Protein AF-0000000079299349 (afdb_homodimer)

Secondary structure (DSSP, 8-state):
-EEEEEE-SSSSEEEEEEETTEEEEEEEE---SSHHHHHHHHHHHHHHHHT--GGG--EEEEE--SS-HHHHHHHHHHHHHHHHHHT--EEEE-HHHHHHHHHGGG--SSEEEEEEEEETTEEEEEEEETT--B-S--EEEEHHHHHT--SEEES-SSS-PPP-HHHHHHHHHHHHHTT----------/-EEEEEE-SSSSEEEEEEETTEEEEEEEE---SSHHHHHHHHHHHHHHHHT--GGG--EEEEE--SS-HHHHHHHHHHHHHHHHHHT--EEEE-HHHHHHHHHGGG--SSEEEEEEEEETTEEEEEEEETT--B-S--EEEEHHHHHT--SEEEE-TTS-----HHHHHHHHHHHHHTT----------

Solvent-accessible surface area (backbone atoms only — not comparable to full-atom values): 19875 Å² total; per-residue (Å²): 95,32,32,43,12,40,30,26,22,57,60,49,27,30,40,20,33,28,49,64,91,41,79,52,27,74,48,80,41,72,74,66,89,63,49,41,65,48,50,50,54,49,50,52,49,39,31,56,66,48,72,51,56,75,88,64,50,55,35,37,17,34,45,25,20,64,60,38,73,66,31,27,41,27,42,47,9,23,49,50,24,42,24,58,75,68,69,38,56,43,30,47,41,41,43,55,59,45,48,46,66,72,43,44,89,79,55,84,50,64,46,34,30,35,33,36,51,66,55,96,62,28,25,39,34,32,38,26,36,72,84,72,44,75,74,49,67,79,41,82,37,42,58,72,58,55,72,66,50,86,57,54,76,42,73,32,64,85,46,85,49,80,80,59,32,65,53,43,35,51,54,37,50,51,31,52,75,69,68,59,74,47,77,62,63,75,53,76,132,97,32,33,44,11,40,30,26,23,52,59,51,28,31,40,21,32,29,48,63,92,41,78,53,27,75,49,80,41,70,74,65,89,61,50,41,66,49,50,48,54,49,49,52,49,38,31,56,66,46,71,52,57,75,86,63,50,55,35,36,19,33,44,26,19,66,59,38,70,68,32,26,41,26,43,48,10,23,49,50,24,42,24,59,75,69,68,37,56,43,30,50,41,41,42,56,59,45,48,46,67,72,42,46,87,78,54,85,51,65,45,34,31,33,36,37,57,66,56,95,63,27,27,36,34,33,37,26,37,72,84,72,44,74,74,49,68,79,40,81,37,42,58,73,57,54,71,66,49,86,56,53,76,38,72,62,28,94,43,84,50,78,79,59,31,62,53,43,34,51,54,35,51,51,31,52,74,69,67,57,75,47,76,61,60,74,52,79,129

Radius of gyration: 22.65 Å; Cα contacts (8 Å, |Δi|>4): 873; chains: 2; bounding box: 49×66×49 Å

Sequence (378 aa):
MLILAVDTCCGPFSIAIKRDEHLLAHIVENQENKQAELLILTVEEALSKAGISYTDLELIAVTKGPGSFTGIRAGLASVYAISSVLNIPCIGVTTLEVLAHQLIKTVLEDKFYITIAAGRGRYYCQLFNCFLIALSEIKLLEGEEISRLNEAIYGDYRQKTIIDTTVVANICSTKFKNRNIQLPVALYKMLILAVDTCCGPFSIAIKRDEHLLAHIVENQENKQAELLILTVEEALSKAGISYTDLELIAVTKGPGSFTGIRAGLASVYAISSVLNIPCIGVTTLEVLAHQLIKTVLEDKFYITIAAGRGRYYCQLFNCFLIALSEIKLLEGEEISRLNEAIYGDYRQKTIIDTTVVANICSTKFKNRNIQLPVALYK

Organism: NCBI:txid34627

Structure (mmCIF, N/CA/C/O backbone):
data_AF-0000000079299349-model_v1
#
loop_
_entity.id
_entity.type
_entity.pdbx_description
1 polymer 'tRNA (Adenosine(37)-N6)-threonylcarbamoyltransferase complex dimerization subunit type 1 TsaB'
#
loop_
_atom_site.group_PDB
_atom_site.id
_atom_site.type_symbol
_atom_site.label_atom_id
_atom_site.label_alt_id
_atom_site.label_comp_id
_atom_site.label_asym_id
_atom_site.label_entity_id
_atom_site.label_seq_id
_atom_site.pdbx_PDB_ins_code
_atom_site.Cartn_x
_atom_site.Cartn_y
_atom_site.Cartn_z
_atom_site.occupancy
_atom_site.B_iso_or_equiv
_atom_site.auth_seq_id
_atom_site.auth_comp_id
_atom_site.auth_asym_id
_atom_site.auth_atom_id
_atom_site.pdbx_PDB_model_num
ATOM 1 N N . MET A 1 1 ? 16.875 19.859 6.504 1 94.5 1 MET A N 1
ATOM 2 C CA . MET A 1 1 ? 16.328 18.516 6.465 1 94.5 1 MET A CA 1
ATOM 3 C C . MET A 1 1 ? 15.438 18.328 5.246 1 94.5 1 MET A C 1
ATOM 5 O O . MET A 1 1 ? 14.586 19.172 4.957 1 94.5 1 MET A O 1
ATOM 9 N N . LEU A 1 2 ? 15.711 17.328 4.445 1 98.19 2 LEU A N 1
ATOM 10 C CA . LEU A 1 2 ? 14.906 17.062 3.26 1 98.19 2 LEU A CA 1
ATOM 11 C C . LEU A 1 2 ? 13.805 16.047 3.572 1 98.19 2 LEU A C 1
ATOM 13 O O . LEU A 1 2 ? 14.078 14.914 3.961 1 98.19 2 LEU A O 1
ATOM 17 N N . ILE A 1 3 ? 12.539 16.484 3.379 1 98.5 3 ILE A N 1
ATOM 18 C CA . ILE A 1 3 ? 11.383 15.703 3.818 1 98.5 3 ILE A CA 1
ATOM 19 C C . ILE A 1 3 ? 10.484 15.398 2.623 1 98.5 3 ILE A C 1
ATOM 21 O O . ILE A 1 3 ? 10.195 16.281 1.814 1 98.5 3 ILE A O 1
ATOM 25 N N . LEU A 1 4 ? 10.141 14.18 2.461 1 98.75 4 LEU A N 1
ATOM 26 C CA . LEU A 1 4 ? 9.047 13.773 1.585 1 98.75 4 LEU A CA 1
ATOM 27 C C . LEU A 1 4 ? 7.75 13.617 2.373 1 98.75 4 LEU A C 1
ATOM 29 O O . LEU A 1 4 ? 7.668 12.789 3.279 1 98.75 4 LEU A O 1
ATOM 33 N N . ALA A 1 5 ? 6.785 14.398 2.098 1 98.19 5 ALA A N 1
ATOM 34 C CA . ALA A 1 5 ? 5.477 14.32 2.746 1 98.19 5 ALA A CA 1
ATOM 35 C C . ALA A 1 5 ? 4.422 13.773 1.788 1 98.19 5 ALA A C 1
ATOM 37 O O . ALA A 1 5 ? 4.371 14.164 0.62 1 98.19 5 ALA A O 1
ATOM 38 N N . VAL A 1 6 ? 3.609 12.867 2.275 1 96.06 6 VAL A N 1
ATOM 39 C CA . VAL A 1 6 ? 2.6 12.203 1.46 1 96.06 6 VAL A CA 1
ATOM 40 C C . VAL A 1 6 ? 1.248 12.25 2.168 1 96.06 6 VAL A C 1
ATOM 42 O O . VAL A 1 6 ? 1.154 11.961 3.363 1 96.06 6 VAL A O 1
ATOM 45 N N . ASP A 1 7 ? 0.216 12.617 1.459 1 93.56 7 ASP A N 1
ATOM 46 C CA . ASP A 1 7 ? -1.163 12.539 1.933 1 93.56 7 ASP A CA 1
ATOM 47 C C . ASP A 1 7 ? -2.049 11.812 0.919 1 93.56 7 ASP A C 1
ATOM 49 O O . ASP A 1 7 ? -2.125 12.219 -0.244 1 93.56 7 ASP A O 1
ATOM 53 N N . THR A 1 8 ? -2.65 10.758 1.404 1 89.44 8 THR A N 1
ATOM 54 C CA . THR A 1 8 ? -3.551 10 0.547 1 89.44 8 THR A CA 1
ATOM 55 C C . THR A 1 8 ? -4.898 9.781 1.232 1 89.44 8 THR A C 1
ATOM 57 O O . THR A 1 8 ? -5.605 8.82 0.929 1 89.44 8 THR A O 1
ATOM 60 N N . CYS A 1 9 ? -5.344 10.531 2.168 1 86.38 9 CYS A N 1
ATOM 61 C CA . CYS A 1 9 ? -6.461 10.211 3.045 1 86.38 9 CYS A CA 1
ATOM 62 C C . CYS A 1 9 ? -7.754 10.844 2.541 1 86.38 9 CYS A C 1
ATOM 64 O O . CYS A 1 9 ? -8.844 10.305 2.752 1 86.38 9 CYS A O 1
ATOM 66 N N . CYS A 1 10 ? -7.789 12.055 2.107 1 77.38 10 CYS A N 1
ATOM 67 C CA . CYS A 1 10 ? -9.023 12.82 1.95 1 77.38 10 CYS A CA 1
ATOM 68 C C . CYS A 1 10 ? -9.344 13.031 0.476 1 77.38 10 CYS A C 1
ATOM 70 O O . CYS A 1 10 ? -9.867 14.086 0.098 1 77.38 10 CYS A O 1
ATOM 72 N N . GLY A 1 11 ? -9.25 12.07 -0.401 1 73.81 11 GLY A N 1
ATOM 73 C CA . GLY A 1 11 ? -9.562 12.219 -1.812 1 73.81 11 GLY A CA 1
ATOM 74 C C . GLY A 1 11 ? -8.336 12.336 -2.691 1 73.81 11 GLY A C 1
ATOM 75 O O . GLY A 1 11 ? -7.48 11.445 -2.693 1 73.81 11 GLY A O 1
ATOM 76 N N . PRO A 1 12 ? -8.227 13.75 -3.25 1 77.31 12 PRO A N 1
ATOM 77 C CA . PRO A 1 12 ? -6.965 13.914 -3.971 1 77.31 12 PRO A CA 1
ATOM 78 C C . PRO A 1 12 ? -5.75 13.594 -3.105 1 77.31 12 PRO A C 1
ATOM 80 O O . PRO A 1 12 ? -5.789 13.773 -1.885 1 77.31 12 PRO A O 1
ATOM 83 N N . PHE A 1 13 ? -4.859 12.867 -3.701 1 87.38 13 PHE A N 1
ATOM 84 C CA . PHE A 1 13 ? -3.637 12.711 -2.922 1 87.38 13 PHE A CA 1
ATOM 85 C C . PHE A 1 13 ? -2.605 13.766 -3.316 1 87.38 13 PHE A C 1
ATOM 87 O O . PHE A 1 13 ? -2.723 14.391 -4.371 1 87.38 13 PHE A O 1
ATOM 94 N N . SER A 1 14 ? -1.719 14.031 -2.449 1 92.81 14 SER A N 1
ATOM 95 C CA . SER A 1 14 ? -0.724 15.07 -2.707 1 92.81 14 SER A CA 1
ATOM 96 C C . SER A 1 14 ? 0.641 14.672 -2.15 1 92.81 14 SER A C 1
ATOM 98 O O . SER A 1 14 ? 0.729 13.883 -1.209 1 92.81 14 SER A O 1
ATOM 100 N N . ILE A 1 15 ? 1.678 15.234 -2.779 1 96.19 15 ILE A N 1
ATOM 101 C CA . ILE A 1 15 ? 3.076 15.023 -2.418 1 96.19 15 ILE A CA 1
ATOM 102 C C . ILE A 1 15 ? 3.773 16.375 -2.254 1 96.19 15 ILE A C 1
ATOM 104 O O . ILE A 1 15 ? 3.584 17.281 -3.068 1 96.19 15 ILE A O 1
ATOM 108 N N . ALA A 1 16 ? 4.496 16.469 -1.193 1 98 16 ALA A N 1
ATOM 109 C CA . ALA A 1 16 ? 5.328 17.656 -1.011 1 98 16 ALA A CA 1
ATOM 110 C C . ALA A 1 16 ? 6.758 17.281 -0.647 1 98 16 ALA A C 1
ATOM 112 O O . ALA A 1 16 ? 6.984 16.312 0.073 1 98 16 ALA A O 1
ATOM 113 N N . ILE A 1 17 ? 7.695 18.016 -1.156 1 98.75 17 ILE A N 1
ATOM 114 C CA . ILE A 1 17 ? 9.102 17.922 -0.771 1 98.75 17 ILE A CA 1
ATOM 115 C C . ILE A 1 17 ? 9.586 19.25 -0.198 1 98.75 17 ILE A C 1
ATOM 117 O O . ILE A 1 17 ? 9.484 20.281 -0.857 1 98.75 17 ILE A O 1
ATOM 121 N N . LYS A 1 18 ? 10.055 19.156 0.973 1 98.44 18 LYS A N 1
ATOM 122 C CA . LYS A 1 18 ? 10.547 20.359 1.637 1 98.44 18 LYS A CA 1
ATOM 123 C C . LYS A 1 18 ? 11.984 20.188 2.109 1 98.44 18 LYS A C 1
ATOM 125 O O . LYS A 1 18 ? 12.375 19.094 2.541 1 98.44 18 LYS A O 1
ATOM 130 N N . ARG A 1 19 ? 12.75 21.203 2.043 1 97.56 19 ARG A N 1
ATOM 131 C CA . ARG A 1 19 ? 14.031 21.359 2.723 1 97.56 19 ARG A CA 1
ATOM 132 C C . ARG A 1 19 ? 13.945 22.391 3.84 1 97.56 19 ARG A C 1
ATOM 134 O O . ARG A 1 19 ? 13.961 23.594 3.578 1 97.56 19 ARG A O 1
ATOM 141 N N . ASP A 1 20 ? 13.859 21.859 5.027 1 93.56 20 ASP A N 1
ATOM 142 C CA . ASP A 1 20 ? 13.609 22.766 6.148 1 93.56 20 ASP A CA 1
ATOM 143 C C . ASP A 1 20 ? 12.352 23.594 5.91 1 93.56 20 ASP A C 1
ATOM 145 O O . ASP A 1 20 ? 11.258 23.062 5.781 1 93.56 20 ASP A O 1
ATOM 149 N N . GLU A 1 21 ? 12.438 24.875 5.812 1 92.25 21 GLU A N 1
ATOM 150 C CA . GLU A 1 21 ? 11.266 25.734 5.668 1 92.25 21 GLU A CA 1
ATOM 151 C C . GLU A 1 21 ? 10.953 26 4.199 1 92.25 21 GLU A C 1
ATOM 153 O O . GLU A 1 21 ? 9.945 26.641 3.879 1 92.25 21 GLU A O 1
ATOM 158 N N . HIS A 1 22 ? 11.711 25.438 3.26 1 96.75 22 HIS A N 1
ATOM 159 C CA . HIS A 1 22 ? 11.57 25.734 1.839 1 96.75 22 HIS A CA 1
ATOM 160 C C . HIS A 1 22 ? 10.82 24.609 1.118 1 96.75 22 HIS A C 1
ATOM 162 O O . HIS A 1 22 ? 11.203 23.438 1.217 1 96.75 22 HIS A O 1
ATOM 168 N N . LEU A 1 23 ? 9.758 25.016 0.451 1 98 23 LEU A N 1
ATOM 169 C CA . LEU A 1 23 ? 9 24.078 -0.375 1 98 23 LEU A CA 1
ATOM 170 C C . LEU A 1 23 ? 9.672 23.875 -1.729 1 98 23 LEU A C 1
ATOM 172 O O . LEU A 1 23 ? 9.836 24.828 -2.492 1 98 23 LEU A O 1
ATOM 176 N N . LEU A 1 24 ? 10.117 22.703 -2.092 1 98.5 24 LEU A N 1
ATOM 177 C CA . LEU A 1 24 ? 10.828 22.438 -3.338 1 98.5 24 LEU A CA 1
ATOM 178 C C . LEU A 1 24 ? 9.867 21.922 -4.41 1 98.5 24 LEU A C 1
ATOM 180 O O . LEU A 1 24 ? 10.078 22.172 -5.602 1 98.5 24 LEU A O 1
ATOM 184 N N . ALA A 1 25 ? 8.883 21.172 -4.027 1 98.38 25 ALA A N 1
ATOM 185 C CA . ALA A 1 25 ? 7.887 20.609 -4.938 1 98.38 25 ALA A CA 1
ATOM 186 C C . ALA A 1 25 ? 6.582 20.312 -4.203 1 98.38 25 ALA A C 1
ATOM 188 O O . ALA A 1 25 ? 6.598 19.953 -3.025 1 98.38 25 ALA A O 1
ATOM 189 N N . HIS A 1 26 ? 5.492 20.5 -4.816 1 97.31 26 HIS A N 1
ATOM 190 C CA . HIS A 1 26 ? 4.152 20.188 -4.332 1 97.31 26 HIS A CA 1
ATOM 191 C C . HIS A 1 26 ? 3.227 19.797 -5.477 1 97.31 26 HIS A C 1
ATOM 193 O O . HIS A 1 26 ? 2.986 20.578 -6.391 1 97.31 26 HIS A O 1
ATOM 199 N N . ILE A 1 27 ? 2.77 18.578 -5.453 1 95.31 27 ILE A N 1
ATOM 200 C CA . ILE A 1 27 ? 1.893 18.078 -6.5 1 95.31 27 ILE A CA 1
ATOM 201 C C . ILE A 1 27 ? 0.591 17.562 -5.879 1 95.31 27 ILE A C 1
ATOM 203 O O . ILE A 1 27 ? 0.612 16.781 -4.926 1 95.31 27 ILE A O 1
ATOM 207 N N . VAL A 1 28 ? -0.545 18.016 -6.348 1 90.56 28 VAL A N 1
ATOM 208 C CA . VAL A 1 28 ? -1.87 17.562 -5.949 1 90.56 28 VAL A CA 1
ATOM 209 C C . VAL A 1 28 ? -2.514 16.781 -7.098 1 90.56 28 VAL A C 1
ATOM 211 O O . VAL A 1 28 ? -2.596 17.281 -8.219 1 90.56 28 VAL A O 1
ATOM 214 N N . GLU A 1 29 ? -2.822 15.531 -6.836 1 85.69 29 GLU A N 1
ATOM 215 C CA . GLU A 1 29 ? -3.412 14.656 -7.848 1 85.69 29 GLU A CA 1
ATOM 216 C C . GLU A 1 29 ? -4.859 14.312 -7.5 1 85.69 29 GLU A C 1
ATOM 218 O O . GLU A 1 29 ? -5.133 13.758 -6.438 1 85.69 29 GLU A O 1
ATOM 223 N N . ASN A 1 30 ? -5.801 14.516 -8.344 1 76.69 30 ASN A N 1
ATOM 224 C CA . ASN A 1 30 ? -7.227 14.336 -8.094 1 76.69 30 ASN A CA 1
ATOM 225 C C . ASN A 1 30 ? -7.707 12.969 -8.586 1 76.69 30 ASN A C 1
ATOM 227 O O . ASN A 1 30 ? -8.844 12.57 -8.32 1 76.69 30 ASN A O 1
ATOM 231 N N . GLN A 1 31 ? -6.914 12.227 -9.242 1 64.06 31 GLN A N 1
ATOM 232 C CA . GLN A 1 31 ? -7.355 10.938 -9.766 1 64.06 31 GLN A CA 1
ATOM 233 C C . GLN A 1 31 ? -7.422 9.891 -8.664 1 64.06 31 GLN A C 1
ATOM 235 O O . GLN A 1 31 ? -6.43 9.656 -7.965 1 64.06 31 GLN A O 1
ATOM 240 N N . GLU A 1 32 ? -8.609 9.523 -8.195 1 55.44 32 GLU A N 1
ATOM 241 C CA . GLU A 1 32 ? -8.828 8.641 -7.055 1 55.44 32 GLU A CA 1
ATOM 242 C C . GLU A 1 32 ? -8.406 7.207 -7.375 1 55.44 32 GLU A C 1
ATOM 244 O O . GLU A 1 32 ? -7.883 6.504 -6.508 1 55.44 32 GLU A O 1
ATOM 249 N N . ASN A 1 33 ? -8.805 6.457 -8.586 1 49.47 33 ASN A N 1
ATOM 250 C CA . ASN A 1 33 ? -9.008 5.027 -8.797 1 49.47 33 ASN A CA 1
ATOM 251 C C . ASN A 1 33 ? -7.727 4.336 -9.242 1 49.47 33 ASN A C 1
ATOM 253 O O . ASN A 1 33 ? -7.742 3.152 -9.594 1 49.47 33 ASN A O 1
ATOM 257 N N . LYS A 1 34 ? -6.719 5 -9.523 1 54.38 34 LYS A N 1
ATOM 258 C CA . LYS A 1 34 ? -5.629 4.285 -10.188 1 54.38 34 LYS A CA 1
ATOM 259 C C . LYS A 1 34 ? -4.375 4.27 -9.32 1 54.38 34 LYS A C 1
ATOM 261 O O . LYS A 1 34 ? -3.258 4.352 -9.828 1 54.38 34 LYS A O 1
ATOM 266 N N . GLN A 1 35 ? -4.551 4.008 -7.949 1 59.88 35 GLN A N 1
ATOM 267 C CA . GLN A 1 35 ? -3.965 4.773 -6.852 1 59.88 35 GLN A CA 1
ATOM 268 C C . GLN A 1 35 ? -2.531 4.328 -6.574 1 59.88 35 GLN A C 1
ATOM 270 O O . GLN A 1 35 ? -1.624 5.16 -6.496 1 59.88 35 GLN A O 1
ATOM 275 N N . ALA A 1 36 ? -2.205 2.945 -6.625 1 62.38 36 ALA A N 1
ATOM 276 C CA . ALA A 1 36 ? -0.896 2.703 -6.027 1 62.38 36 ALA A CA 1
ATOM 277 C C . ALA A 1 36 ? 0.226 3.107 -6.977 1 62.38 36 ALA A C 1
ATOM 279 O O . ALA A 1 36 ? 1.155 3.818 -6.586 1 62.38 36 ALA A O 1
ATOM 280 N N . GLU A 1 37 ? 0.117 2.803 -8.203 1 73.94 37 GLU A N 1
ATOM 281 C CA . GLU A 1 37 ? 1.122 3.135 -9.203 1 73.94 37 GLU A CA 1
ATOM 282 C C . GLU A 1 37 ? 1.241 4.645 -9.391 1 73.94 37 GLU A C 1
ATOM 284 O O . GLU A 1 37 ? 2.35 5.18 -9.477 1 73.94 37 GLU A O 1
ATOM 289 N N . LEU A 1 38 ? 0.155 5.242 -9.328 1 81.62 38 LEU A N 1
ATOM 290 C CA . LEU A 1 38 ? 0.137 6.68 -9.578 1 81.62 38 LEU A CA 1
ATOM 291 C C . LEU A 1 38 ? 0.842 7.434 -8.453 1 81.62 38 LEU A C 1
ATOM 293 O O . LEU A 1 38 ? 1.512 8.438 -8.695 1 81.62 38 LEU A O 1
ATOM 297 N N . LEU A 1 39 ? 0.725 6.895 -7.312 1 89.25 39 LEU A N 1
ATOM 298 C CA . LEU A 1 39 ? 1.353 7.551 -6.168 1 89.25 39 LEU A CA 1
ATOM 299 C C . LEU A 1 39 ? 2.867 7.594 -6.332 1 89.25 39 LEU A C 1
ATOM 301 O O . LEU A 1 39 ? 3.482 8.648 -6.184 1 89.25 39 LEU A O 1
ATOM 305 N N . ILE A 1 40 ? 3.457 6.477 -6.719 1 92.62 40 ILE A N 1
ATOM 306 C CA . ILE A 1 40 ? 4.91 6.383 -6.824 1 92.62 40 ILE A CA 1
ATOM 307 C C . ILE A 1 40 ? 5.395 7.215 -8.008 1 92.62 40 ILE A C 1
ATOM 309 O O . ILE A 1 40 ? 6.434 7.875 -7.926 1 92.62 40 ILE A O 1
ATOM 313 N N . LEU A 1 41 ? 4.664 7.18 -9.07 1 91.62 41 LEU A N 1
ATOM 314 C CA . LEU A 1 41 ? 5.008 8.016 -10.211 1 91.62 41 LEU A CA 1
ATOM 315 C C . LEU A 1 41 ? 5 9.492 -9.82 1 91.62 41 LEU A C 1
ATOM 317 O O . LEU A 1 41 ? 5.848 10.266 -10.281 1 91.62 41 LEU A O 1
ATOM 321 N N . THR A 1 42 ? 4.035 9.852 -9.055 1 93.44 42 THR A N 1
ATOM 322 C CA . THR A 1 42 ? 3.93 11.234 -8.602 1 93.44 42 THR A CA 1
ATOM 323 C C . THR A 1 42 ? 5.082 11.594 -7.668 1 93.44 42 THR A C 1
ATOM 325 O O . THR A 1 42 ? 5.598 12.711 -7.707 1 93.44 42 THR A O 1
ATOM 328 N N . VAL A 1 43 ? 5.5 10.688 -6.824 1 96.5 43 VAL A N 1
ATOM 329 C CA . VAL A 1 43 ? 6.66 10.891 -5.969 1 96.5 43 VAL A CA 1
ATOM 330 C C . VAL A 1 43 ? 7.898 11.141 -6.824 1 96.5 43 VAL A C 1
ATOM 332 O O . VAL A 1 43 ? 8.672 12.062 -6.562 1 96.5 43 VAL A O 1
ATOM 335 N N . GLU A 1 44 ? 8.062 10.328 -7.832 1 96.69 44 GLU A N 1
ATOM 336 C CA . GL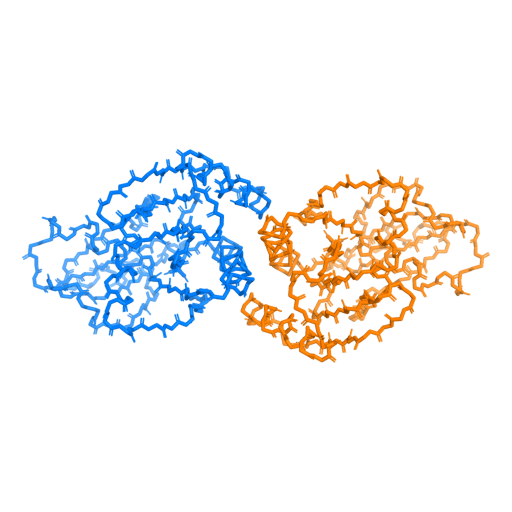U A 1 44 ? 9.203 10.484 -8.734 1 96.69 44 GLU A CA 1
ATOM 337 C C . GLU A 1 44 ? 9.188 11.844 -9.414 1 96.69 44 GLU A C 1
ATOM 339 O O . GLU A 1 44 ? 10.227 12.484 -9.562 1 96.69 44 GLU A O 1
ATOM 344 N N . GLU A 1 45 ? 8.016 12.156 -9.812 1 96.94 45 GLU A N 1
ATOM 345 C CA . GLU A 1 45 ? 7.863 13.477 -10.43 1 96.94 45 GLU A CA 1
ATOM 346 C C . GLU A 1 45 ? 8.258 14.586 -9.453 1 96.94 45 GLU A C 1
ATOM 348 O O . GLU A 1 45 ? 8.938 15.539 -9.836 1 96.94 45 GLU A O 1
ATOM 353 N N . ALA A 1 46 ? 7.809 14.508 -8.242 1 97.94 46 ALA A N 1
ATOM 354 C CA . ALA A 1 46 ? 8.125 15.508 -7.223 1 97.94 46 ALA A CA 1
ATOM 355 C C . ALA A 1 46 ? 9.633 15.586 -6.977 1 97.94 46 ALA A C 1
ATOM 357 O O . ALA A 1 46 ? 10.188 16.672 -6.828 1 97.94 46 ALA A O 1
ATOM 358 N N . LEU A 1 47 ? 10.273 14.414 -6.902 1 98.44 47 LEU A N 1
ATOM 359 C CA . LEU A 1 47 ? 11.719 14.367 -6.727 1 98.44 47 LEU A CA 1
ATOM 360 C C . LEU A 1 47 ? 12.43 15.078 -7.875 1 98.44 47 LEU A C 1
ATOM 362 O O . LEU A 1 47 ? 13.352 15.867 -7.645 1 98.44 47 LEU A O 1
ATOM 366 N N . SER A 1 48 ? 11.969 14.758 -9.07 1 98.31 48 SER A N 1
ATOM 367 C CA . SER A 1 48 ? 12.539 15.383 -10.258 1 98.31 48 SER A CA 1
ATOM 368 C C . SER A 1 48 ? 12.391 16.906 -10.211 1 98.31 48 SER A C 1
ATOM 370 O O . SER A 1 48 ? 13.352 17.625 -10.461 1 98.31 48 SER A O 1
ATOM 372 N N . LYS A 1 49 ? 11.234 17.359 -9.891 1 97.94 49 LYS A N 1
ATOM 373 C CA . LYS A 1 49 ? 10.953 18.797 -9.789 1 97.94 49 LYS A CA 1
ATOM 374 C C . LYS A 1 49 ? 11.836 19.453 -8.727 1 97.94 49 LYS A C 1
ATOM 376 O O . LYS A 1 49 ? 12.25 20.609 -8.883 1 97.94 49 LYS A O 1
ATOM 381 N N . ALA A 1 50 ? 12.07 18.75 -7.68 1 98.12 50 ALA A N 1
ATOM 382 C CA . ALA A 1 50 ? 12.867 19.266 -6.574 1 98.12 50 ALA A CA 1
ATOM 383 C C . ALA A 1 50 ? 14.359 19.188 -6.887 1 98.12 50 ALA A C 1
ATOM 385 O O . ALA A 1 50 ? 15.18 19.766 -6.172 1 98.12 50 ALA A O 1
ATOM 386 N N . GLY A 1 51 ? 14.727 18.422 -7.953 1 98.12 51 GLY A N 1
ATOM 387 C CA . GLY A 1 51 ? 16.125 18.25 -8.336 1 98.12 51 GLY A CA 1
ATOM 388 C C . GLY A 1 51 ? 16.906 17.391 -7.367 1 98.12 51 GLY A C 1
ATOM 389 O O . GLY A 1 51 ? 18.078 17.656 -7.105 1 98.12 51 GLY A O 1
ATOM 390 N N . ILE A 1 52 ? 16.25 16.438 -6.73 1 98.12 52 ILE A N 1
ATOM 391 C CA . ILE A 1 52 ? 16.922 15.562 -5.77 1 98.12 52 ILE A CA 1
ATOM 392 C C . ILE A 1 52 ? 16.609 14.102 -6.098 1 98.12 52 ILE A C 1
ATOM 394 O O . ILE A 1 52 ? 15.797 13.82 -6.977 1 98.12 52 ILE A O 1
ATOM 398 N N . SER A 1 53 ? 17.328 13.211 -5.43 1 98.19 53 SER A N 1
ATOM 399 C CA . SER A 1 53 ? 17.078 11.773 -5.543 1 98.19 53 SER A CA 1
ATOM 400 C C . SER A 1 53 ? 16.531 11.203 -4.242 1 98.19 53 SER A C 1
ATOM 402 O O . SER A 1 53 ? 16.516 11.883 -3.215 1 98.19 53 SER A O 1
ATOM 404 N N . TYR A 1 54 ? 16.141 9.984 -4.297 1 98.31 54 TYR A N 1
ATOM 405 C CA . TYR A 1 54 ? 15.633 9.297 -3.109 1 98.31 54 TYR A CA 1
ATOM 406 C C . TYR A 1 54 ? 16.656 9.344 -1.977 1 98.31 54 TYR A C 1
ATOM 408 O O . TYR A 1 54 ? 16.281 9.562 -0.817 1 98.31 54 TYR A O 1
ATOM 416 N N . THR A 1 55 ? 17.859 9.148 -2.293 1 97.75 55 THR A N 1
ATOM 417 C CA . THR A 1 55 ? 18.906 8.969 -1.296 1 97.75 55 THR A CA 1
ATOM 418 C C . THR A 1 55 ? 19.188 10.281 -0.572 1 97.75 55 THR A C 1
ATOM 420 O O . THR A 1 55 ? 19.875 10.297 0.453 1 97.75 55 THR A O 1
ATOM 423 N N . ASP A 1 56 ? 18.656 11.398 -1.09 1 98.31 56 ASP A N 1
ATOM 424 C CA . ASP A 1 56 ? 18.828 12.695 -0.448 1 98.31 56 ASP A CA 1
ATOM 425 C C . ASP A 1 56 ? 17.844 12.875 0.697 1 98.31 56 ASP A C 1
ATOM 427 O O . ASP A 1 56 ? 18.016 13.758 1.542 1 98.31 56 ASP A O 1
ATOM 431 N N . LEU A 1 57 ? 16.812 12.109 0.681 1 98.5 57 LEU A N 1
ATOM 432 C CA . LEU A 1 57 ? 15.742 12.266 1.662 1 98.5 57 LEU A CA 1
ATOM 433 C C . LEU A 1 57 ? 16.219 11.883 3.057 1 98.5 57 LEU A C 1
ATOM 435 O O . LEU A 1 57 ? 16.984 10.93 3.211 1 98.5 57 LEU A O 1
ATOM 439 N N . GLU A 1 58 ? 15.68 12.57 4.047 1 98.25 58 GLU A N 1
ATOM 440 C CA . GLU A 1 58 ? 16.094 12.328 5.426 1 98.25 58 GLU A CA 1
ATOM 441 C C . GLU A 1 58 ? 14.914 11.914 6.297 1 98.25 58 GLU A C 1
ATOM 443 O O . GLU A 1 58 ? 15.102 11.336 7.371 1 98.25 58 GLU A O 1
ATOM 448 N N . LEU A 1 59 ? 13.758 12.234 5.867 1 97.75 59 LEU A N 1
ATOM 449 C CA . LEU A 1 59 ? 12.555 11.969 6.641 1 97.75 59 LEU A CA 1
ATOM 450 C C . LEU A 1 59 ? 11.344 11.781 5.727 1 97.75 59 LEU A C 1
ATOM 452 O O . LEU A 1 59 ? 11.203 12.492 4.73 1 97.75 59 LEU A O 1
ATOM 456 N N . ILE A 1 60 ? 10.523 10.844 6.055 1 97.94 60 ILE A N 1
ATOM 457 C CA . ILE A 1 60 ? 9.242 10.664 5.383 1 97.94 60 ILE A CA 1
ATOM 458 C C . ILE A 1 60 ? 8.109 11.055 6.324 1 97.94 60 ILE A C 1
ATOM 460 O O . ILE A 1 60 ? 8.094 10.664 7.492 1 97.94 60 ILE A O 1
ATOM 464 N N . ALA A 1 61 ? 7.262 11.867 5.871 1 97.31 61 ALA A N 1
ATOM 465 C CA . ALA A 1 61 ? 6.055 12.281 6.582 1 97.31 61 ALA A CA 1
ATOM 466 C C . ALA A 1 61 ? 4.801 11.781 5.871 1 97.31 61 ALA A C 1
ATOM 468 O O . ALA A 1 61 ? 4.723 11.82 4.641 1 97.31 61 ALA A O 1
ATOM 469 N N . VAL A 1 62 ? 3.82 11.336 6.637 1 96.12 62 VAL A N 1
ATOM 470 C CA . VAL A 1 62 ? 2.641 10.789 5.973 1 96.12 62 VAL A CA 1
ATOM 471 C C . VAL A 1 62 ? 1.414 10.977 6.863 1 96.12 62 VAL A C 1
ATOM 473 O O . VAL A 1 62 ? 1.521 10.961 8.094 1 96.12 62 VAL A O 1
ATOM 476 N N . THR A 1 63 ? 0.299 11.164 6.219 1 93.81 63 THR A N 1
ATOM 477 C CA . THR A 1 63 ? -0.952 11.117 6.969 1 93.81 63 THR A CA 1
ATOM 478 C C . THR A 1 63 ? -1.393 9.68 7.199 1 93.81 63 THR A C 1
ATOM 480 O O . THR A 1 63 ? -1.268 8.836 6.309 1 93.81 63 THR A O 1
ATOM 483 N N . LYS A 1 64 ? -1.918 9.445 8.352 1 92.81 64 LYS A N 1
ATOM 484 C CA . LYS A 1 64 ? -2.299 8.07 8.672 1 92.81 64 LYS A CA 1
ATOM 485 C C . LYS A 1 64 ? -3.801 7.961 8.906 1 92.81 64 LYS A C 1
ATOM 487 O O . LYS A 1 64 ? -4.277 6.945 9.422 1 92.81 64 LYS A O 1
ATOM 492 N N . GLY A 1 65 ? -4.508 8.992 8.578 1 90.56 65 GLY A N 1
ATOM 493 C CA . GLY A 1 65 ? -5.953 8.984 8.727 1 90.56 65 GLY A CA 1
ATOM 494 C C . GLY A 1 65 ? -6.441 9.875 9.852 1 90.56 65 GLY A C 1
ATOM 495 O O . GLY A 1 65 ? -5.645 10.539 10.516 1 90.56 65 GLY A O 1
ATOM 496 N N . PRO A 1 66 ? -7.754 9.828 10.023 1 90.25 66 PRO A N 1
ATOM 497 C CA . PRO A 1 66 ? -8.82 9.125 9.305 1 90.25 66 PRO A CA 1
ATOM 498 C C . PRO A 1 66 ? -9 9.633 7.875 1 90.25 66 PRO A C 1
ATOM 500 O O . PRO A 1 66 ? -8.438 10.664 7.508 1 90.25 66 PRO A O 1
ATOM 503 N N . GLY A 1 67 ? -9.711 8.859 7.035 1 86.06 67 GLY A N 1
ATOM 504 C CA . GLY A 1 67 ? -9.945 9.172 5.637 1 86.06 67 GLY A CA 1
ATOM 505 C C . GLY A 1 67 ? -10.258 7.949 4.793 1 86.06 67 GLY A C 1
ATOM 506 O O . GLY A 1 67 ? -10.914 7.016 5.262 1 86.06 67 GLY A O 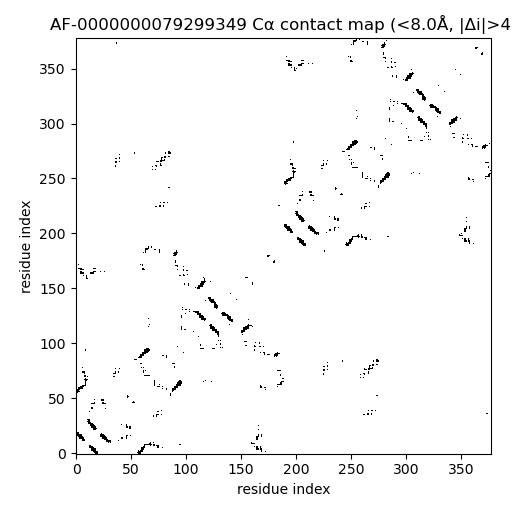1
ATOM 507 N N . SER A 1 68 ? -9.883 7.98 3.58 1 82.06 68 SER A N 1
ATOM 508 C CA . SER A 1 68 ? -10.109 6.895 2.631 1 82.06 68 SER A CA 1
ATOM 509 C C . SER A 1 68 ? -9.414 5.613 3.082 1 82.06 68 SER A C 1
ATOM 511 O O . SER A 1 68 ? -8.195 5.598 3.281 1 82.06 68 SER A O 1
ATOM 513 N N . PHE A 1 69 ? -10.242 4.566 3.172 1 82.06 69 PHE A N 1
ATOM 514 C CA . PHE A 1 69 ? -9.727 3.275 3.609 1 82.06 69 PHE A CA 1
ATOM 515 C C . PHE A 1 69 ? -8.609 2.795 2.686 1 82.06 69 PHE A C 1
ATOM 517 O O . PHE A 1 69 ? -7.516 2.471 3.143 1 82.06 69 PHE A O 1
ATOM 524 N N . THR A 1 70 ? -8.789 2.855 1.405 1 79.5 70 THR A N 1
ATOM 525 C CA . THR A 1 70 ? -7.816 2.381 0.428 1 79.5 70 THR A CA 1
ATOM 526 C C . THR A 1 70 ? -6.641 3.348 0.324 1 79.5 70 THR A C 1
ATOM 528 O O . THR A 1 70 ? -5.492 2.922 0.204 1 79.5 70 THR A O 1
ATOM 531 N N . GLY A 1 71 ? -6.965 4.594 0.463 1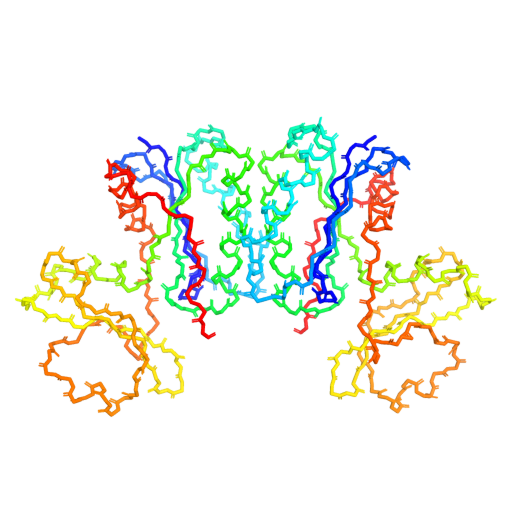 84.12 71 GLY A N 1
ATOM 532 C CA . GLY A 1 71 ? -5.93 5.609 0.332 1 84.12 71 GLY A CA 1
ATOM 533 C C . GLY A 1 71 ? -4.902 5.562 1.447 1 84.12 71 GLY A C 1
ATOM 534 O O . GLY A 1 71 ? -3.699 5.656 1.196 1 84.12 71 GLY A O 1
ATOM 535 N N . ILE A 1 72 ? -5.398 5.395 2.637 1 87.31 72 ILE A N 1
ATOM 536 C CA . ILE A 1 72 ? -4.523 5.355 3.805 1 87.31 72 ILE A CA 1
ATOM 537 C C . ILE A 1 72 ? -3.551 4.188 3.682 1 87.31 72 ILE A C 1
ATOM 539 O O . ILE A 1 72 ? -2.344 4.352 3.871 1 87.31 72 ILE A O 1
ATOM 543 N N . ARG A 1 73 ? -4.027 3.107 3.297 1 84.5 73 ARG A N 1
ATOM 544 C CA . ARG A 1 73 ? -3.205 1.903 3.246 1 84.5 73 ARG A CA 1
ATOM 545 C C . ARG A 1 73 ? -2.203 1.973 2.098 1 84.5 73 ARG A C 1
ATOM 547 O O . ARG A 1 73 ? -1.048 1.568 2.25 1 84.5 73 ARG A O 1
ATOM 554 N N . ALA A 1 74 ? -2.656 2.471 0.97 1 85.06 74 ALA A N 1
ATOM 555 C CA . ALA A 1 74 ? -1.737 2.637 -0.153 1 85.06 74 ALA A CA 1
ATOM 556 C C . ALA A 1 74 ? -0.614 3.607 0.196 1 85.06 74 ALA A C 1
ATOM 558 O O . ALA A 1 74 ? 0.552 3.357 -0.12 1 85.06 74 ALA A O 1
ATOM 559 N N . GLY A 1 75 ? -1.002 4.633 0.799 1 90.19 75 GLY A N 1
ATOM 560 C CA . GLY A 1 75 ? -0.009 5.609 1.217 1 90.19 75 GLY A CA 1
ATOM 561 C C . GLY A 1 75 ? 0.996 5.055 2.207 1 90.19 75 GLY A C 1
ATOM 562 O O . GLY A 1 75 ? 2.205 5.176 2.006 1 90.19 75 GLY A O 1
ATOM 563 N N . LEU A 1 76 ? 0.469 4.445 3.213 1 91.81 76 LEU A N 1
ATOM 564 C CA . LEU A 1 76 ? 1.329 3.889 4.25 1 91.81 76 LEU A CA 1
ATOM 565 C C . LEU A 1 76 ? 2.23 2.797 3.686 1 91.81 76 LEU A C 1
ATOM 567 O O . LEU A 1 76 ? 3.422 2.742 4 1 91.81 76 LEU A O 1
ATOM 571 N N . ALA A 1 77 ? 1.627 1.951 2.863 1 91.19 77 ALA A N 1
ATOM 572 C CA . ALA A 1 77 ? 2.42 0.882 2.262 1 91.19 77 ALA A CA 1
ATOM 573 C C . ALA A 1 77 ? 3.584 1.451 1.455 1 91.19 77 ALA A C 1
ATOM 575 O O . ALA A 1 77 ? 4.711 0.962 1.554 1 91.19 77 ALA A O 1
ATOM 576 N N . SER A 1 78 ? 3.359 2.465 0.701 1 93.25 78 SER A N 1
ATOM 577 C CA . SER A 1 78 ? 4.375 3.086 -0.141 1 93.25 78 SER A CA 1
ATOM 578 C C . SER A 1 78 ? 5.484 3.713 0.701 1 93.25 78 SER A C 1
ATOM 580 O O . SER A 1 78 ? 6.668 3.471 0.457 1 93.25 78 SER A O 1
ATOM 582 N N . VAL A 1 79 ? 5.098 4.434 1.684 1 95.06 79 VAL A N 1
ATOM 583 C CA . VAL A 1 79 ? 6.102 5.195 2.418 1 95.06 79 VAL A CA 1
ATOM 584 C C . VAL A 1 79 ? 6.883 4.262 3.34 1 95.06 79 VAL A C 1
ATOM 586 O O . VAL A 1 79 ? 8.078 4.473 3.58 1 95.06 79 VAL A O 1
ATOM 589 N N . TYR A 1 80 ? 6.23 3.217 3.859 1 94.06 80 TYR A N 1
ATOM 590 C CA . TYR A 1 80 ? 6.965 2.225 4.637 1 94.06 80 TYR A CA 1
ATOM 591 C C . TYR A 1 80 ? 8.055 1.573 3.799 1 94.06 80 TYR A C 1
ATOM 593 O O . TYR A 1 80 ? 9.18 1.374 4.277 1 94.06 80 TYR A O 1
ATOM 601 N N . ALA A 1 81 ? 7.711 1.282 2.586 1 95.25 81 ALA A N 1
ATOM 602 C CA . ALA A 1 81 ? 8.68 0.673 1.683 1 95.25 81 ALA A CA 1
ATOM 603 C C . ALA A 1 81 ? 9.852 1.618 1.418 1 95.25 81 ALA A C 1
ATOM 605 O O . ALA A 1 81 ? 11.016 1.223 1.532 1 95.25 81 ALA A O 1
ATOM 606 N N . ILE A 1 82 ? 9.562 2.854 1.108 1 96.88 82 ILE A N 1
ATOM 607 C CA . ILE A 1 82 ? 10.602 3.834 0.824 1 96.88 82 ILE A CA 1
ATOM 608 C C . ILE A 1 82 ? 11.5 4.004 2.049 1 96.88 82 ILE A C 1
ATOM 610 O O . ILE A 1 82 ? 12.727 3.975 1.935 1 96.88 82 ILE A O 1
ATOM 614 N N . SER A 1 83 ? 10.82 4.199 3.174 1 96.75 83 SER A N 1
ATOM 615 C CA . SER A 1 83 ? 11.555 4.375 4.426 1 96.75 83 SER A CA 1
ATOM 616 C C . SER A 1 83 ? 12.461 3.182 4.707 1 96.75 83 SER A C 1
ATOM 618 O O . SER A 1 83 ? 13.609 3.352 5.125 1 96.75 83 SER A O 1
ATOM 620 N N . SER A 1 84 ? 11.945 2.031 4.48 1 95.94 84 SER A N 1
ATOM 621 C CA . SER A 1 84 ? 12.68 0.803 4.762 1 95.94 84 SER A CA 1
ATOM 622 C C . SER A 1 84 ? 13.898 0.671 3.854 1 95.94 84 SER A C 1
ATOM 624 O O . SER A 1 84 ? 15.008 0.393 4.324 1 95.94 84 SER A O 1
ATOM 626 N N . VAL A 1 85 ? 13.742 0.874 2.555 1 97.56 85 VAL A N 1
ATOM 627 C CA . VAL A 1 85 ? 14.828 0.741 1.589 1 97.56 85 VAL A CA 1
ATOM 628 C C . VAL A 1 85 ? 15.922 1.764 1.895 1 97.56 85 VAL A C 1
ATOM 630 O O . VAL A 1 85 ? 17.109 1.441 1.856 1 97.56 85 VAL A O 1
ATOM 633 N N . LEU A 1 86 ? 15.531 2.98 2.238 1 97.62 86 LEU A N 1
ATOM 634 C CA . LEU A 1 86 ? 16.469 4.074 2.438 1 97.62 86 LEU A CA 1
ATOM 635 C C . LEU A 1 86 ? 17 4.086 3.867 1 97.62 86 LEU A C 1
ATOM 637 O O . LEU A 1 86 ? 17.969 4.777 4.168 1 97.62 86 LEU A O 1
ATOM 641 N N . ASN A 1 87 ? 16.328 3.281 4.703 1 96.56 87 ASN A N 1
ATOM 642 C CA . ASN A 1 87 ? 16.656 3.273 6.125 1 96.56 87 ASN A CA 1
ATOM 643 C C . ASN A 1 87 ? 16.562 4.672 6.73 1 96.56 87 ASN A C 1
ATOM 645 O O . ASN A 1 87 ? 17.516 5.141 7.359 1 96.56 87 ASN A O 1
ATOM 649 N N . ILE A 1 88 ? 15.516 5.387 6.523 1 96.5 88 ILE A N 1
ATOM 650 C CA . ILE A 1 88 ? 15.258 6.699 7.105 1 96.5 88 ILE A CA 1
ATOM 651 C C . ILE A 1 88 ? 13.945 6.668 7.883 1 96.5 88 ILE A C 1
ATOM 653 O O . ILE A 1 88 ? 13.086 5.824 7.625 1 96.5 88 ILE A O 1
ATOM 657 N N . PRO A 1 89 ? 13.75 7.566 8.852 1 96.31 89 PRO A N 1
ATOM 658 C CA . PRO A 1 89 ? 12.547 7.543 9.688 1 96.31 89 PRO A CA 1
ATOM 659 C C . PRO A 1 89 ? 11.289 7.926 8.914 1 96.31 89 PRO A C 1
ATOM 661 O O . PRO A 1 89 ? 11.359 8.688 7.941 1 96.31 89 PRO A O 1
ATOM 664 N N . CYS A 1 90 ? 10.242 7.422 9.305 1 95.88 90 CYS A N 1
ATOM 665 C CA . CYS A 1 90 ? 8.898 7.715 8.82 1 95.88 90 CYS A CA 1
ATOM 666 C C . CYS A 1 90 ? 7.973 8.102 9.969 1 95.88 90 CYS A C 1
ATOM 668 O O . CYS A 1 90 ? 7.82 7.344 10.93 1 95.88 90 CYS A O 1
ATOM 670 N N . ILE A 1 91 ? 7.402 9.25 9.883 1 95.94 91 ILE A N 1
ATOM 671 C CA . ILE A 1 91 ? 6.547 9.742 10.953 1 95.94 91 ILE A CA 1
ATOM 672 C C . ILE A 1 91 ? 5.137 9.984 10.422 1 95.94 91 ILE A C 1
ATOM 674 O O . ILE A 1 91 ? 4.965 10.523 9.328 1 95.94 91 ILE A O 1
ATOM 678 N N . GLY A 1 92 ? 4.137 9.594 11.148 1 94.94 92 GLY A N 1
ATOM 679 C CA . GLY A 1 92 ? 2.742 9.758 10.781 1 94.94 92 GLY A CA 1
ATOM 680 C C . GLY A 1 92 ? 2.035 10.836 11.578 1 94.94 92 GLY A C 1
ATOM 681 O O . GLY A 1 92 ? 2.398 11.109 12.727 1 94.94 92 GLY A O 1
ATOM 682 N N . VAL A 1 93 ? 1.095 11.43 10.953 1 94.81 93 VAL A N 1
ATOM 683 C CA . VAL A 1 93 ? 0.23 12.406 11.594 1 94.81 93 VAL A CA 1
ATOM 684 C C . VAL A 1 93 ? -1.226 12.141 11.219 1 94.81 93 VAL A C 1
ATOM 686 O O . VAL A 1 93 ? -1.509 11.617 10.141 1 94.81 93 VAL A O 1
ATOM 689 N N . THR A 1 94 ? -2.148 12.477 12.117 1 94.19 94 THR A N 1
ATOM 690 C CA . THR A 1 94 ? -3.561 12.273 11.812 1 94.19 94 THR A CA 1
ATOM 691 C C . THR A 1 94 ? -4.09 13.406 10.938 1 94.19 94 THR A C 1
ATOM 693 O O . THR A 1 94 ? -3.568 14.523 10.977 1 94.19 94 THR A O 1
ATOM 696 N N . THR A 1 95 ? -5.086 13.07 10.172 1 92.62 95 THR A N 1
ATOM 697 C CA . THR A 1 95 ? -5.715 14.102 9.344 1 92.62 95 THR A CA 1
ATOM 698 C C . THR A 1 95 ? -6.316 15.195 10.219 1 92.62 95 THR A C 1
ATOM 700 O O . THR A 1 95 ? -6.312 16.375 9.836 1 92.62 95 THR A O 1
ATOM 703 N N . LEU A 1 96 ? -6.758 14.859 11.383 1 93.69 96 LEU A N 1
ATOM 704 C CA . LEU A 1 96 ? -7.348 15.852 12.281 1 93.69 96 LEU A CA 1
ATOM 705 C C . LEU A 1 96 ? -6.281 16.797 12.82 1 93.69 96 LEU A C 1
ATOM 707 O O . LEU A 1 96 ? -6.52 18 12.938 1 93.69 96 LEU A O 1
ATOM 711 N N . GLU A 1 97 ? -5.141 16.234 13.164 1 94.19 97 GLU A N 1
ATOM 712 C CA . GLU A 1 97 ? -4.023 17.062 13.602 1 94.19 97 GLU A CA 1
ATOM 713 C C . GLU A 1 97 ? -3.609 18.062 12.523 1 94.19 97 GLU A C 1
ATOM 715 O O . GLU A 1 97 ? -3.35 19.219 12.812 1 94.19 97 GLU A O 1
ATOM 720 N N . VAL A 1 98 ? -3.545 17.609 11.328 1 95.12 98 VAL A N 1
ATOM 721 C CA . VAL A 1 98 ? -3.158 18.469 10.211 1 95.12 98 VAL A CA 1
ATOM 722 C C . VAL A 1 98 ? -4.18 19.594 10.047 1 95.12 98 VAL A C 1
ATOM 724 O O . VAL A 1 98 ? -3.811 20.75 9.906 1 95.12 98 VAL A O 1
ATOM 727 N N . LEU A 1 99 ? -5.43 19.188 10.062 1 92.5 99 LEU A N 1
ATOM 728 C CA . LEU A 1 99 ? -6.492 20.172 9.906 1 92.5 99 LEU A CA 1
ATOM 729 C C . LEU A 1 99 ? -6.461 21.188 11.031 1 92.5 99 LEU A C 1
ATOM 731 O O . LEU A 1 99 ? -6.695 22.375 10.805 1 92.5 99 LEU A O 1
ATOM 735 N N . ALA A 1 100 ? -6.203 20.734 12.234 1 94 100 ALA A N 1
ATOM 736 C CA . ALA A 1 100 ? -6.082 21.656 13.359 1 94 100 ALA A CA 1
ATOM 737 C C . ALA A 1 100 ? -5 22.703 13.102 1 94 100 ALA A C 1
ATOM 739 O O . ALA A 1 100 ? -5.207 23.891 13.336 1 94 100 ALA A O 1
ATOM 740 N N . HIS A 1 101 ? -3.891 22.25 12.625 1 94.44 101 HIS A N 1
ATOM 741 C CA . HIS A 1 101 ? -2.783 23.156 12.32 1 94.44 101 HIS A CA 1
ATOM 742 C C . HIS A 1 101 ? -3.152 24.125 11.211 1 94.44 101 HIS A C 1
ATOM 744 O O . HIS A 1 101 ? -2.738 25.281 11.227 1 94.44 101 HIS A O 1
ATOM 750 N N . GLN A 1 102 ? -3.953 23.641 10.25 1 91.56 102 GLN A N 1
ATOM 751 C CA . GLN A 1 102 ? -4.348 24.453 9.102 1 91.56 102 GLN A CA 1
ATOM 752 C C . GLN A 1 102 ? -5.328 25.562 9.523 1 91.56 102 GLN A C 1
ATOM 754 O O . GLN A 1 102 ? -5.34 26.641 8.93 1 91.56 102 GLN A O 1
ATOM 759 N N . LEU A 1 103 ? -6.086 25.219 10.484 1 87.69 103 LEU A N 1
ATOM 760 C CA . LEU A 1 103 ? -7.203 26.094 10.805 1 87.69 103 LEU A CA 1
ATOM 761 C C . LEU A 1 103 ? -6.898 26.938 12.039 1 87.69 103 LEU A C 1
ATOM 763 O O . LEU A 1 103 ? -7.695 27.797 12.422 1 87.69 103 LEU A O 1
ATOM 767 N N . ILE A 1 104 ? -5.797 26.75 12.656 1 83.5 104 ILE A N 1
ATOM 768 C CA . ILE A 1 104 ? -5.48 27.328 13.953 1 83.5 104 ILE A CA 1
ATOM 769 C C . ILE A 1 104 ? -5.664 28.844 13.906 1 83.5 104 ILE A C 1
ATOM 771 O O . ILE A 1 104 ? -6.156 29.453 14.867 1 83.5 104 ILE A O 1
ATOM 775 N N . LYS A 1 105 ? -5.285 29.422 12.82 1 83.69 105 LYS A N 1
ATOM 776 C CA . LYS A 1 105 ? -5.348 30.891 12.75 1 83.69 105 LYS A CA 1
ATOM 777 C C . LYS A 1 105 ? -6.789 31.375 12.805 1 83.69 105 LYS A C 1
ATOM 779 O O . LYS A 1 105 ? -7.043 32.531 13.148 1 83.69 105 LYS A O 1
ATOM 784 N N . THR A 1 106 ? -7.715 30.516 12.531 1 83 106 THR A N 1
ATOM 785 C CA . THR A 1 106 ? -9.125 30.906 12.492 1 83 106 THR A CA 1
ATOM 786 C C . THR A 1 106 ? -9.812 30.562 13.812 1 83 106 THR A C 1
ATOM 788 O O . THR A 1 106 ? -10.977 30.906 14.016 1 83 106 THR A O 1
ATOM 791 N N . VAL A 1 107 ? -9.008 29.922 14.664 1 80.06 107 VAL A N 1
ATOM 792 C CA . VAL A 1 107 ? -9.602 29.422 15.898 1 80.06 107 VAL A CA 1
ATOM 793 C C . VAL A 1 107 ? -9.391 30.438 17.016 1 80.06 107 VAL A C 1
ATOM 795 O O . VAL A 1 107 ? -8.273 30.906 17.25 1 80.06 107 VAL A O 1
ATOM 798 N N . LEU A 1 108 ? -10.445 30.797 17.703 1 83.38 108 LEU A N 1
ATOM 799 C CA . LEU A 1 108 ? -10.398 31.781 18.766 1 83.38 108 LEU A CA 1
ATOM 800 C C . LEU A 1 108 ? -10.594 31.141 20.141 1 83.38 108 LEU A C 1
ATOM 802 O O . LEU A 1 108 ? -10.273 31.734 21.172 1 83.38 108 LEU A O 1
ATOM 806 N N . GLU A 1 109 ? -11 29.953 20.047 1 87.12 109 GLU A N 1
ATOM 807 C CA . GLU A 1 109 ? -11.391 29.266 21.281 1 87.12 109 GLU A CA 1
ATOM 808 C C . GLU A 1 109 ? -10.195 28.562 21.922 1 87.12 109 GLU A C 1
ATOM 810 O O . GLU A 1 109 ? -9.258 28.156 21.234 1 87.12 109 GLU A O 1
ATOM 815 N N . ASP A 1 110 ? -10.359 28.453 23.188 1 92.69 110 ASP A N 1
ATOM 816 C CA . ASP A 1 110 ? -9.328 27.734 23.938 1 92.69 110 ASP A CA 1
ATOM 817 C C . ASP A 1 110 ? -9.367 26.234 23.625 1 92.69 110 ASP A C 1
ATOM 819 O O . ASP A 1 110 ? -8.344 25.562 23.734 1 92.69 110 ASP A O 1
ATOM 823 N N . LYS A 1 111 ? -10.562 25.797 23.406 1 95.38 111 LYS A N 1
ATOM 824 C CA . LYS A 1 111 ? -10.789 24.406 23.031 1 95.38 111 LYS A CA 1
ATOM 825 C C . LYS A 1 111 ? -11.766 24.312 21.859 1 95.38 111 LYS A C 1
ATOM 827 O O . LYS A 1 111 ? -12.719 25.094 21.766 1 95.38 111 LYS A O 1
ATOM 832 N N . PHE A 1 112 ? -11.531 23.406 21 1 94.81 112 PHE A N 1
ATOM 833 C CA . PHE A 1 112 ? -12.406 23.266 19.828 1 94.81 112 PHE A CA 1
ATOM 834 C C . PHE A 1 112 ? -12.32 21.875 19.25 1 94.81 112 PHE A C 1
ATOM 836 O O . PHE A 1 112 ? -11.305 21.188 19.422 1 94.81 112 PHE A O 1
ATOM 843 N N . TYR A 1 113 ? -13.344 21.469 18.578 1 93.88 113 TYR A N 1
ATOM 844 C CA . TYR A 1 113 ? -13.359 20.188 17.891 1 93.88 113 TYR A CA 1
ATOM 845 C C . TYR A 1 113 ? -12.953 20.359 16.422 1 93.88 113 TYR A C 1
ATOM 847 O O . TYR A 1 113 ? -13.352 21.328 15.773 1 93.88 113 TYR A O 1
ATOM 855 N N . ILE A 1 114 ? -12.117 19.438 16.016 1 93.25 114 ILE A N 1
ATOM 856 C CA . ILE A 1 114 ? -11.914 19.25 14.578 1 93.25 114 ILE A CA 1
ATOM 857 C C . ILE A 1 114 ? -12.734 18.047 14.094 1 93.25 114 ILE A C 1
ATOM 859 O O . ILE A 1 114 ? -12.727 17 14.734 1 93.25 114 ILE A O 1
ATOM 863 N N . THR A 1 115 ? -13.453 18.266 12.945 1 91.06 115 THR A N 1
ATOM 864 C CA . THR A 1 115 ? -14.289 17.188 12.445 1 91.06 115 THR A CA 1
ATOM 865 C C . THR A 1 115 ? -13.992 16.922 10.969 1 91.06 115 THR A C 1
ATOM 867 O O . THR A 1 115 ? -13.641 17.844 10.227 1 91.06 115 THR A O 1
ATOM 870 N N . ILE A 1 116 ? -14.016 15.664 10.641 1 89.56 116 ILE A N 1
ATOM 871 C CA . ILE A 1 116 ? -13.938 15.219 9.258 1 89.56 116 ILE A CA 1
ATOM 872 C C . ILE A 1 116 ? -15.086 14.258 8.953 1 89.56 116 ILE A C 1
ATOM 874 O O . ILE A 1 116 ? -15.422 13.398 9.773 1 89.56 116 ILE A O 1
ATOM 878 N N . ALA A 1 117 ? -15.664 14.422 7.789 1 87.88 117 ALA A N 1
ATOM 879 C CA . ALA A 1 117 ? -16.781 13.555 7.41 1 87.88 117 ALA A CA 1
ATOM 880 C C . ALA A 1 117 ? -16.312 12.109 7.262 1 87.88 117 ALA A C 1
ATOM 882 O O . ALA A 1 117 ? -15.266 11.844 6.664 1 87.88 117 ALA A O 1
ATOM 883 N N . ALA A 1 118 ? -17.047 11.188 7.891 1 85.5 118 ALA A N 1
ATOM 884 C CA . ALA A 1 118 ? -16.734 9.758 7.812 1 85.5 118 ALA A CA 1
ATOM 885 C C . ALA A 1 118 ? -17.75 9.031 6.93 1 85.5 118 ALA A C 1
ATOM 887 O O . ALA A 1 118 ? -17.688 7.809 6.789 1 85.5 118 ALA A O 1
ATOM 888 N N . GLY A 1 119 ? -18.703 9.734 6.344 1 81.38 119 GLY A N 1
ATOM 889 C CA . GLY A 1 119 ? -19.781 9.133 5.566 1 81.38 119 GLY A CA 1
ATOM 890 C C . GLY A 1 119 ? -20.969 8.742 6.406 1 81.38 119 GLY A C 1
ATOM 891 O O . GLY A 1 119 ? -20.859 8.562 7.621 1 81.38 119 GLY A O 1
ATOM 892 N N . ARG A 1 120 ? -22.125 8.609 5.746 1 86.69 120 ARG A N 1
ATOM 893 C CA . ARG A 1 120 ? -23.391 8.125 6.305 1 86.69 120 ARG A CA 1
ATOM 894 C C . ARG A 1 120 ? -23.797 8.945 7.523 1 86.69 120 ARG A C 1
ATOM 896 O O . ARG A 1 120 ? -24.25 8.398 8.523 1 86.69 120 ARG A O 1
ATOM 903 N N . GLY A 1 121 ? -23.5 10.219 7.508 1 85.25 121 GLY A N 1
ATOM 904 C CA . GLY A 1 121 ? -23.922 11.133 8.547 1 85.25 121 GLY A CA 1
ATOM 905 C C . GLY A 1 121 ? -23.047 11.086 9.781 1 85.25 121 GLY A C 1
ATOM 906 O O . GLY A 1 121 ? -23.406 11.633 10.828 1 85.25 121 GLY A O 1
ATOM 907 N N . ARG A 1 122 ? -22.016 10.414 9.648 1 90.75 122 ARG A N 1
ATOM 908 C CA . ARG A 1 122 ? -21.078 10.305 10.766 1 90.75 122 ARG A CA 1
ATOM 909 C C . ARG A 1 122 ? -19.828 11.141 10.523 1 90.75 122 ARG A C 1
ATOM 911 O O . ARG A 1 122 ? -19.531 11.508 9.391 1 90.75 122 ARG A O 1
ATOM 918 N N . TYR A 1 123 ? -19.109 11.438 11.656 1 91 123 TYR A N 1
ATOM 919 C CA . TYR A 1 123 ? -17.953 12.312 11.602 1 91 123 TYR A CA 1
ATOM 920 C C . TYR A 1 123 ? -16.875 11.844 12.586 1 91 123 TYR A C 1
ATOM 922 O O . TYR A 1 123 ? -17.188 11.445 13.711 1 91 123 TYR A O 1
ATOM 930 N N . TYR A 1 124 ? -15.68 11.891 12.125 1 92.88 124 TYR A N 1
ATOM 931 C CA . TYR A 1 124 ? -14.562 11.789 13.055 1 92.88 124 TYR A CA 1
ATOM 932 C C . TYR A 1 124 ? -14.336 13.109 13.773 1 92.88 124 TYR A C 1
ATOM 934 O O . TYR A 1 124 ? -14.297 14.172 13.141 1 92.88 124 TYR A O 1
ATOM 942 N N . CYS A 1 125 ? -14.172 12.992 15.062 1 93.5 125 CYS A N 1
A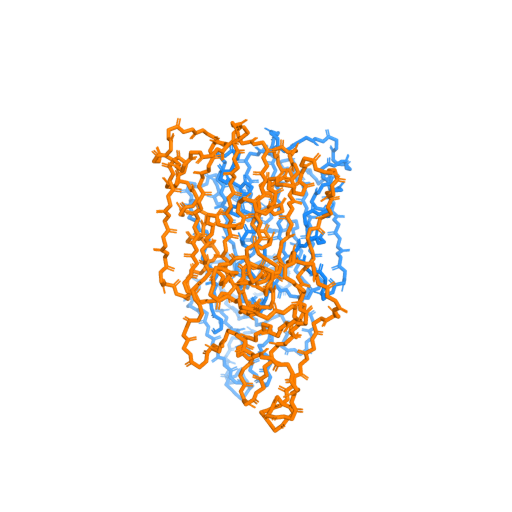TOM 943 C CA . CYS A 1 125 ? -14.031 14.203 15.859 1 93.5 125 CYS A CA 1
ATOM 944 C C . CYS A 1 125 ? -12.906 14.055 16.875 1 93.5 125 CYS A C 1
ATOM 946 O O . CYS A 1 125 ? -12.734 12.984 17.469 1 93.5 125 CYS A O 1
ATOM 948 N N . GLN A 1 126 ? -12.219 15.109 17.078 1 95.38 126 GLN A N 1
ATOM 949 C CA . GLN A 1 126 ? -11.195 15.148 18.109 1 95.38 126 GLN A CA 1
ATOM 950 C C . GLN A 1 126 ? -11.078 16.531 18.734 1 95.38 126 GLN A C 1
ATOM 952 O O . GLN A 1 126 ? -11.117 17.547 18.016 1 95.38 126 GLN A O 1
ATOM 957 N N . LEU A 1 127 ? -10.977 16.578 20.047 1 96.69 127 LEU A N 1
ATOM 958 C CA . LEU A 1 127 ? -10.875 17.844 20.781 1 96.69 127 LEU A CA 1
ATOM 959 C C . LEU A 1 127 ? -9.422 18.297 20.891 1 96.69 127 LEU A C 1
ATOM 961 O O . LEU A 1 127 ? -8.539 17.5 21.219 1 96.69 127 LEU A O 1
ATOM 965 N N . PHE A 1 128 ? -9.172 19.547 20.562 1 96.94 128 PHE A N 1
ATOM 966 C CA . PHE A 1 128 ? -7.859 20.156 20.688 1 96.94 128 PHE A CA 1
ATOM 967 C C . PHE A 1 128 ? -7.926 21.406 21.547 1 96.94 128 PHE A C 1
ATOM 969 O O . PHE A 1 128 ? -9 22 21.734 1 96.94 128 PHE A O 1
ATOM 976 N N . ASN A 1 129 ? -6.754 21.797 22.094 1 95.88 129 ASN A N 1
ATOM 977 C CA . ASN A 1 129 ? -6.664 23.125 22.688 1 95.88 129 ASN A CA 1
ATOM 978 C C . ASN A 1 129 ? -5.984 24.109 21.75 1 95.88 129 ASN A C 1
ATOM 980 O O . ASN A 1 129 ? -5.609 23.75 20.641 1 95.88 129 ASN A O 1
ATOM 984 N N . CYS A 1 130 ? -5.816 25.344 22.219 1 92.75 130 CYS A N 1
ATOM 985 C CA . CYS A 1 130 ? -5.316 26.422 21.359 1 92.75 130 CYS A CA 1
ATOM 986 C C . CYS A 1 130 ? -3.826 26.25 21.094 1 92.75 130 CYS A C 1
ATOM 988 O O . CYS A 1 130 ? -3.262 26.953 20.25 1 92.75 130 CYS A O 1
ATOM 990 N N . PHE A 1 131 ? -3.137 25.297 21.75 1 92.5 131 PHE A N 1
ATOM 991 C CA . PHE A 1 131 ? -1.736 24.984 21.484 1 92.5 131 PHE A CA 1
ATOM 992 C C . PHE A 1 131 ? -1.611 23.781 20.562 1 92.5 131 PHE A C 1
ATOM 994 O O . PHE A 1 131 ? -0.518 23.234 20.375 1 92.5 131 PHE A O 1
ATOM 1001 N N . LEU A 1 132 ? -2.752 23.297 20.031 1 94.62 132 LEU A N 1
ATOM 1002 C CA . LEU A 1 132 ? -2.846 22.234 19.047 1 94.62 132 LEU A CA 1
ATOM 1003 C C . LEU A 1 132 ? -2.463 20.891 19.672 1 94.62 132 LEU A C 1
ATOM 1005 O O . LEU A 1 132 ? -1.903 20.016 18.984 1 94.62 132 LEU A O 1
ATOM 1009 N N . ILE A 1 133 ? -2.674 20.844 20.938 1 94.25 133 ILE A N 1
ATOM 1010 C CA . ILE A 1 133 ? -2.508 19.578 21.641 1 94.25 133 ILE A CA 1
ATOM 1011 C C . ILE A 1 133 ? -3.844 18.844 21.719 1 94.25 133 ILE A C 1
ATOM 1013 O O . ILE A 1 133 ? -4.867 19.422 22.062 1 94.25 133 ILE A O 1
ATOM 1017 N N . ALA A 1 134 ? -3.82 17.594 21.328 1 95.94 134 ALA A N 1
ATOM 1018 C CA . ALA A 1 134 ? -5.035 16.797 21.391 1 95.94 134 ALA A CA 1
ATOM 1019 C C . ALA A 1 134 ? -5.449 16.547 22.844 1 95.94 134 ALA A C 1
ATOM 1021 O O . ALA A 1 134 ? -4.637 16.109 23.656 1 95.94 134 ALA A O 1
ATOM 1022 N N . LEU A 1 135 ? -6.711 16.766 23.109 1 96.69 135 LEU A N 1
ATOM 1023 C CA . LEU A 1 135 ? -7.223 16.609 24.469 1 96.69 135 LEU A CA 1
ATOM 1024 C C . LEU A 1 135 ? -8.086 15.367 24.578 1 96.69 135 LEU A C 1
ATOM 1026 O O . LEU A 1 135 ? -8.516 15 25.672 1 96.69 135 LEU A O 1
ATOM 1030 N N . SER A 1 136 ? -8.414 14.734 23.469 1 96.06 136 SER A N 1
ATOM 1031 C CA . SER A 1 136 ? -9.219 13.516 23.438 1 96.06 136 SER A CA 1
ATOM 1032 C C . SER A 1 136 ? -8.734 12.555 22.359 1 96.06 136 SER A C 1
ATOM 1034 O O . SER A 1 136 ? -7.949 12.93 21.484 1 96.06 136 SER A O 1
ATOM 1036 N N . GLU A 1 137 ? -9.164 11.383 22.453 1 95.62 137 GLU A N 1
ATOM 1037 C CA . GLU A 1 137 ? -8.992 10.461 21.344 1 95.62 137 GLU A CA 1
ATOM 1038 C C . GLU A 1 137 ? -9.93 10.82 20.188 1 95.62 137 GLU A C 1
ATOM 1040 O O . GLU A 1 137 ? -10.797 11.68 20.328 1 95.62 137 GLU A O 1
ATOM 1045 N N . ILE A 1 138 ? -9.656 10.281 19.094 1 95 138 ILE A N 1
ATOM 1046 C CA . ILE A 1 138 ? -10.555 10.445 17.953 1 95 138 ILE A CA 1
ATOM 1047 C C . ILE A 1 138 ? -11.828 9.641 18.172 1 95 138 ILE A C 1
ATOM 1049 O O . ILE A 1 138 ? -11.766 8.469 18.547 1 95 138 ILE A O 1
ATOM 1053 N N . LYS A 1 139 ? -12.953 10.258 17.953 1 94.19 139 LYS A N 1
ATOM 1054 C CA . LYS A 1 139 ? -14.25 9.609 18.125 1 94.19 139 LYS A CA 1
ATOM 1055 C C . LYS A 1 139 ? -15.086 9.711 16.859 1 94.19 139 LYS A C 1
ATOM 1057 O O . LYS A 1 139 ? -14.898 10.625 16.047 1 94.19 139 LYS A O 1
ATOM 1062 N N . LEU A 1 140 ? -15.883 8.734 16.703 1 93.56 140 LEU A N 1
ATOM 1063 C CA . LEU A 1 140 ? -16.891 8.766 15.648 1 93.56 140 LEU A CA 1
ATOM 1064 C C . LEU A 1 140 ? -18.25 9.172 16.203 1 93.56 140 LEU A C 1
ATOM 1066 O O . LEU A 1 140 ? -18.812 8.492 17.062 1 93.56 140 LEU A O 1
ATOM 1070 N N . LEU A 1 141 ? -18.75 10.25 15.695 1 93.19 141 LEU A N 1
ATOM 1071 C CA . LEU A 1 141 ? -20.016 10.789 16.203 1 93.19 141 LEU A CA 1
ATOM 1072 C C . LEU A 1 141 ? -21.031 10.945 15.094 1 93.19 141 LEU A C 1
ATOM 1074 O O . LEU A 1 141 ? -20.672 11.164 13.938 1 93.19 141 LEU A O 1
ATOM 1078 N N . GLU A 1 142 ? -22.25 10.852 15.461 1 93.5 142 GLU A N 1
ATOM 1079 C CA . GLU A 1 142 ? -23.328 11.164 14.539 1 93.5 142 GLU A CA 1
ATOM 1080 C C . GLU A 1 142 ? -23.641 12.656 14.523 1 93.5 142 GLU A C 1
ATOM 1082 O O . GLU A 1 142 ? -23.234 13.383 15.43 1 93.5 142 GLU A O 1
ATOM 1087 N N . GLY A 1 143 ? -24.312 13.016 13.484 1 90.19 143 GLY A N 1
ATOM 1088 C CA . GLY A 1 143 ? -24.641 14.422 13.352 1 90.19 143 GLY A CA 1
ATOM 1089 C C . GLY A 1 143 ? -25.328 14.992 14.578 1 90.19 143 GLY A C 1
ATOM 1090 O O . GLY A 1 143 ? -24.984 16.094 15.023 1 90.19 143 GLY A O 1
ATOM 1091 N N . GLU A 1 144 ? -26.234 14.234 15.133 1 92.62 144 GLU A N 1
ATOM 1092 C CA . GLU A 1 144 ? -26.969 14.688 16.312 1 92.62 144 GLU A CA 1
ATOM 1093 C C . GLU A 1 144 ? -26.047 14.867 17.5 1 92.62 144 GLU A C 1
ATOM 1095 O O . GLU A 1 144 ? -26.234 15.789 18.312 1 92.62 144 GLU A O 1
ATOM 1100 N N . GLU A 1 145 ? -25.078 14.031 17.641 1 93.38 145 GLU A N 1
ATOM 1101 C CA . GLU A 1 145 ? -24.125 14.109 18.734 1 93.38 145 GLU A CA 1
ATOM 1102 C C . GLU A 1 145 ? -23.219 15.328 18.594 1 93.38 145 GLU A C 1
ATOM 1104 O O . GLU A 1 145 ? -22.891 15.977 19.594 1 93.38 145 GLU A O 1
ATOM 1109 N N . ILE A 1 146 ? -22.938 15.562 17.375 1 90.56 146 ILE A N 1
ATOM 1110 C CA . ILE A 1 146 ? -22.078 16.719 17.109 1 90.56 146 ILE A CA 1
ATOM 1111 C C . ILE A 1 146 ? -22.812 18 17.516 1 90.56 146 ILE A C 1
ATOM 1113 O O . ILE A 1 146 ? -22.203 18.922 18.062 1 90.56 146 ILE A O 1
ATOM 1117 N N . SER A 1 147 ? -24.047 18.016 17.141 1 90 147 SER A N 1
ATOM 1118 C CA . SER A 1 147 ? -24.844 19.219 17.406 1 90 147 SER A CA 1
ATOM 1119 C C . SER A 1 147 ? -24.938 19.484 18.906 1 90 147 SER A C 1
ATOM 1121 O O . SER A 1 147 ? -25.25 20.609 19.312 1 90 147 SER A O 1
ATOM 1123 N N . ARG A 1 148 ? -24.625 18.5 19.703 1 92.88 148 ARG A N 1
ATOM 1124 C CA . ARG A 1 148 ? -24.766 18.641 21.156 1 92.88 148 ARG A CA 1
ATOM 1125 C C . ARG A 1 148 ? -23.438 19.047 21.797 1 92.88 148 ARG A C 1
ATOM 1127 O O . ARG A 1 148 ? -23.375 19.281 23 1 92.88 148 ARG A O 1
ATOM 1134 N N . LEU A 1 149 ? -22.453 19.078 20.969 1 91.31 149 LEU A N 1
ATOM 1135 C CA . LEU A 1 149 ? -21.156 19.469 21.516 1 91.31 149 LEU A CA 1
ATOM 1136 C C . LEU A 1 149 ? -21.156 20.938 21.922 1 91.31 149 LEU A C 1
ATOM 1138 O O . LEU A 1 149 ? -21.75 21.781 21.234 1 91.31 149 LEU A O 1
ATOM 1142 N N . ASN A 1 150 ? -20.516 21.25 23 1 91.25 150 ASN A N 1
ATOM 1143 C CA . ASN A 1 150 ? -20.516 22.609 23.547 1 91.25 150 ASN A CA 1
ATOM 1144 C C . ASN A 1 150 ? -19.406 23.453 22.953 1 91.25 150 ASN A C 1
ATOM 1146 O O . ASN A 1 150 ? -19.531 24.672 22.859 1 91.25 150 ASN A O 1
ATOM 1150 N N . GLU A 1 151 ? -18.375 22.781 22.625 1 91.94 151 GLU A N 1
ATOM 1151 C CA . GLU A 1 151 ? -17.219 23.5 22.078 1 91.94 151 GLU A CA 1
ATOM 1152 C C . GLU A 1 151 ? -17.453 23.859 20.609 1 91.94 151 GLU A C 1
ATOM 1154 O O . GLU A 1 151 ? -18.281 23.25 19.938 1 91.94 151 GLU A O 1
ATOM 1159 N N . ALA A 1 152 ? -16.688 24.906 20.156 1 91.31 152 ALA A N 1
ATOM 1160 C CA . ALA A 1 152 ? -16.719 25.25 18.734 1 91.31 152 ALA A CA 1
ATOM 1161 C C . ALA A 1 152 ? -16.25 24.078 17.875 1 91.31 152 ALA A C 1
ATOM 1163 O O . ALA A 1 152 ? -15.391 23.297 18.297 1 91.31 152 ALA A O 1
ATOM 1164 N N . ILE A 1 153 ? -16.797 24 16.672 1 90.56 153 ILE A N 1
ATOM 1165 C CA . ILE A 1 153 ? -16.469 22.922 15.758 1 90.56 153 ILE A CA 1
ATOM 1166 C C . ILE A 1 153 ? -15.914 23.5 14.453 1 90.56 153 ILE A C 1
ATOM 1168 O O . ILE A 1 153 ? -16.516 24.391 13.859 1 90.56 153 ILE A O 1
ATOM 1172 N N . TYR A 1 154 ? -14.719 23.031 14.195 1 88.19 154 TYR A N 1
ATOM 1173 C CA . TYR A 1 154 ? -14.102 23.422 12.93 1 88.19 154 TYR A CA 1
ATOM 1174 C C . TYR A 1 154 ? -13.914 22.203 12.023 1 88.19 154 TYR A C 1
ATOM 1176 O O . TYR A 1 154 ? -13.859 21.062 12.5 1 88.19 154 TYR A O 1
ATOM 1184 N N . GLY A 1 155 ? -13.516 22.5 10.594 1 81.81 155 GLY A N 1
ATOM 1185 C CA . GLY A 1 155 ? -13.375 21.453 9.602 1 81.81 155 GLY A CA 1
ATOM 1186 C C . GLY A 1 155 ? -14.672 21.141 8.883 1 81.81 155 GLY A C 1
ATOM 1187 O O . GLY A 1 155 ? -15.664 21.859 9.023 1 81.81 155 GLY A O 1
ATOM 1188 N N . ASP A 1 156 ? -14.609 20.391 7.629 1 67.75 156 ASP A N 1
ATOM 1189 C CA . ASP A 1 156 ? -15.789 20.094 6.82 1 67.75 156 ASP A CA 1
ATOM 1190 C C . ASP A 1 156 ? -16.406 18.75 7.211 1 67.75 156 ASP A C 1
ATOM 1192 O O . ASP A 1 156 ? -15.742 17.703 7.117 1 67.75 156 ASP A O 1
ATOM 1196 N N . TYR A 1 157 ? -17.516 18.781 8.102 1 55.72 157 TYR A N 1
ATOM 1197 C CA . TYR A 1 157 ? -18.344 17.578 8.188 1 55.72 157 TYR A CA 1
ATOM 1198 C C . TYR A 1 157 ? -19.172 17.406 6.926 1 55.72 157 TYR A C 1
ATOM 1200 O O . TYR A 1 157 ? -19.688 16.312 6.664 1 55.72 157 TYR A O 1
ATOM 1208 N N . ARG A 1 158 ? -19.281 18.391 6.105 1 51.44 158 ARG A N 1
ATOM 1209 C CA . ARG A 1 158 ? -20.172 18.312 4.949 1 51.44 158 ARG A CA 1
ATOM 1210 C C . ARG A 1 158 ? -19.391 18.422 3.648 1 51.44 158 ARG A C 1
ATOM 1212 O O . ARG A 1 158 ? -19.938 18.219 2.564 1 51.44 158 ARG A O 1
ATOM 1219 N N . GLN A 1 159 ? -18.172 18.875 3.736 1 52.78 159 GLN A N 1
ATOM 1220 C CA . GLN A 1 159 ? -17.438 19.109 2.5 1 52.78 159 GLN A CA 1
ATOM 1221 C C . GLN A 1 159 ? -16.125 18.312 2.488 1 52.78 159 GLN A C 1
ATOM 1223 O O . GLN A 1 159 ? -15.719 17.781 3.516 1 52.78 159 GLN A O 1
ATOM 1228 N N . LYS A 1 160 ? -15.594 18.328 1.23 1 58.62 160 LYS A N 1
ATOM 1229 C CA . LYS A 1 160 ? -14.375 17.562 1.022 1 58.62 160 LYS A CA 1
ATOM 1230 C C . LYS A 1 160 ? -13.18 18.219 1.714 1 58.62 160 LYS A C 1
ATOM 1232 O O . LYS A 1 160 ? -12.906 19.391 1.497 1 58.62 160 LYS A O 1
ATOM 1237 N N . THR A 1 161 ? -12.727 17.781 2.783 1 64.62 161 THR A N 1
ATOM 1238 C CA . THR A 1 161 ? -11.578 18.266 3.537 1 64.62 161 THR A CA 1
ATOM 1239 C C . THR A 1 161 ? -10.305 18.172 2.699 1 64.62 161 THR A C 1
ATOM 1241 O O . THR A 1 161 ? -10.07 17.156 2.035 1 64.62 161 THR A O 1
ATOM 1244 N N . ILE A 1 162 ? -9.664 19.391 2.516 1 75.25 162 ILE A N 1
ATOM 1245 C CA . ILE A 1 162 ? -8.391 19.406 1.8 1 75.25 162 ILE A CA 1
ATOM 1246 C C . ILE A 1 162 ? -7.238 19.438 2.799 1 75.25 162 ILE A C 1
ATOM 1248 O O . ILE A 1 162 ? -7.188 20.312 3.67 1 75.25 162 ILE A O 1
ATOM 1252 N N . ILE A 1 163 ? -6.449 18.516 2.754 1 86.31 163 ILE A N 1
ATOM 1253 C CA . ILE A 1 163 ? -5.25 18.422 3.58 1 86.31 163 ILE A CA 1
ATOM 1254 C C . ILE A 1 163 ? -4.07 19.062 2.848 1 86.31 163 ILE A C 1
ATOM 1256 O O . ILE A 1 163 ? -3.838 18.781 1.669 1 86.31 163 ILE A O 1
ATOM 1260 N N . ASP A 1 164 ? -3.471 20 3.496 1 91.5 164 ASP A N 1
ATOM 1261 C CA . ASP A 1 164 ? -2.24 20.594 2.979 1 91.5 164 ASP A CA 1
ATOM 1262 C C . ASP A 1 164 ? -1.025 19.75 3.365 1 91.5 164 ASP A C 1
ATOM 1264 O O . ASP A 1 164 ? -0.585 19.781 4.516 1 91.5 164 ASP A O 1
ATOM 1268 N N . THR A 1 165 ? -0.472 19.125 2.389 1 95.38 165 THR A N 1
ATOM 1269 C CA . THR A 1 165 ? 0.6 18.172 2.645 1 95.38 165 THR A CA 1
ATOM 1270 C C . THR A 1 165 ? 1.862 18.891 3.115 1 95.38 165 THR A C 1
ATOM 1272 O O . THR A 1 165 ? 2.734 18.281 3.736 1 95.38 165 THR A O 1
ATOM 1275 N N . THR A 1 166 ? 2.004 20.203 2.873 1 96.31 166 THR A N 1
ATOM 1276 C CA . THR A 1 166 ? 3.135 20.953 3.408 1 96.31 166 THR A CA 1
ATOM 1277 C C . THR A 1 166 ? 3.059 21.031 4.93 1 96.31 166 THR A C 1
ATOM 1279 O O . THR A 1 166 ? 4.086 21.031 5.609 1 96.31 166 THR A O 1
ATOM 1282 N N . VAL A 1 167 ? 1.834 21.109 5.434 1 95.88 167 VAL A N 1
ATOM 1283 C CA . VAL A 1 167 ? 1.626 21.141 6.879 1 95.88 167 VAL A CA 1
ATOM 1284 C C . VAL A 1 167 ? 2.002 19.781 7.48 1 95.88 167 VAL A C 1
ATOM 1286 O O . VAL A 1 167 ? 2.557 19.719 8.578 1 95.88 167 VAL A O 1
ATOM 1289 N N . VAL A 1 168 ? 1.737 18.719 6.738 1 96.75 168 VAL A N 1
ATOM 1290 C CA . VAL A 1 168 ? 2.148 17.375 7.164 1 96.75 168 VAL A CA 1
ATOM 1291 C C . VAL A 1 168 ? 3.66 17.344 7.383 1 96.75 168 VAL A C 1
ATOM 1293 O O . VAL A 1 168 ? 4.133 16.875 8.422 1 96.75 168 VAL A O 1
ATOM 1296 N N . ALA A 1 169 ? 4.395 17.875 6.426 1 97.81 169 ALA A N 1
ATOM 1297 C CA . ALA A 1 169 ? 5.852 17.938 6.516 1 97.81 169 ALA A CA 1
ATOM 1298 C C . ALA A 1 169 ? 6.293 18.719 7.75 1 97.81 169 ALA A C 1
ATOM 1300 O O . ALA A 1 169 ? 7.203 18.297 8.469 1 97.81 169 ALA A O 1
ATOM 1301 N N . ASN A 1 170 ? 5.637 19.828 7.98 1 96.62 170 ASN A N 1
ATOM 1302 C CA . ASN A 1 170 ? 6.012 20.688 9.094 1 96.62 170 ASN A CA 1
ATOM 1303 C C . ASN A 1 170 ? 5.797 20 10.438 1 96.62 170 ASN A C 1
ATOM 1305 O O . ASN A 1 170 ? 6.668 20.047 11.312 1 96.62 170 ASN A O 1
ATOM 1309 N N . ILE A 1 171 ? 4.637 19.391 10.609 1 95.81 171 ILE A N 1
ATOM 1310 C CA . ILE A 1 171 ? 4.312 18.734 11.867 1 95.81 171 ILE A CA 1
ATOM 1311 C C . ILE A 1 171 ? 5.316 17.609 12.125 1 95.81 171 ILE A C 1
ATOM 1313 O O . ILE A 1 171 ? 5.859 17.5 13.227 1 95.81 171 ILE A O 1
ATOM 1317 N N . CYS A 1 172 ? 5.613 16.844 11.07 1 96.38 172 CYS A N 1
ATOM 1318 C CA . CYS A 1 172 ? 6.484 15.68 11.234 1 96.38 172 CYS A CA 1
ATOM 13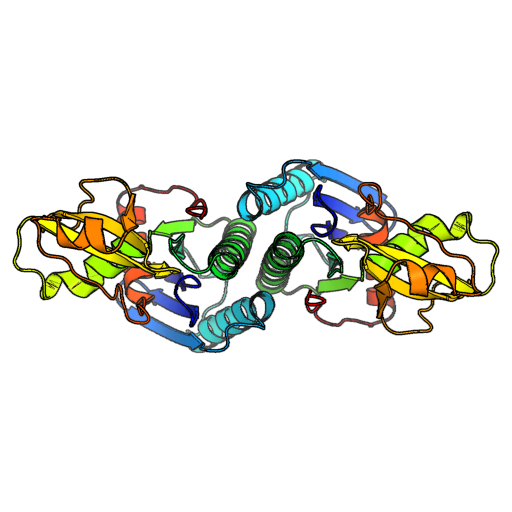19 C C . CYS A 1 172 ? 7.93 16.109 11.453 1 96.38 172 CYS A C 1
ATOM 1321 O O . CYS A 1 172 ? 8.68 15.453 12.18 1 96.38 172 CYS A O 1
ATOM 1323 N N . SER A 1 173 ? 8.305 17.234 10.82 1 95.94 173 SER A N 1
ATOM 1324 C CA . SER A 1 173 ? 9.625 17.797 11.094 1 95.94 173 SER A CA 1
ATOM 1325 C C . SER A 1 173 ? 9.789 18.125 12.57 1 95.94 173 SER A C 1
ATOM 1327 O O . SER A 1 173 ? 10.82 17.828 13.172 1 95.94 173 SER A O 1
ATOM 1329 N N . THR A 1 174 ? 8.781 18.734 13.102 1 94.38 174 THR A N 1
ATOM 1330 C CA . THR A 1 174 ? 8.797 19.094 14.508 1 94.38 174 THR A CA 1
ATOM 1331 C C . THR A 1 174 ? 8.836 17.859 15.391 1 94.38 174 THR A C 1
ATOM 1333 O O . THR A 1 174 ? 9.602 17.797 16.359 1 94.38 174 THR A O 1
ATOM 1336 N N . LYS A 1 175 ? 8.055 16.891 15.047 1 93.62 175 LYS A N 1
ATOM 1337 C CA . LYS A 1 175 ? 8.055 15.641 15.805 1 93.62 175 LYS A CA 1
ATOM 1338 C C . LYS A 1 175 ? 9.422 14.977 15.766 1 93.62 175 LYS A C 1
ATOM 1340 O O . LYS A 1 175 ? 9.883 14.43 16.766 1 93.62 175 LYS A O 1
ATOM 1345 N N . PHE A 1 176 ? 10.023 15.031 14.617 1 94.44 176 PHE A N 1
ATOM 1346 C CA . PHE A 1 176 ? 11.352 14.438 14.445 1 94.44 176 PHE A CA 1
ATOM 1347 C C . PHE A 1 176 ? 12.367 15.125 15.344 1 94.44 176 PHE A C 1
ATOM 1349 O O . PHE A 1 176 ? 13.164 14.461 16.016 1 94.44 176 PHE A O 1
ATOM 1356 N N . LYS A 1 177 ? 12.25 16.453 15.352 1 92.94 177 LYS A N 1
ATOM 1357 C CA . LYS A 1 177 ? 13.18 17.234 16.156 1 92.94 177 LYS A CA 1
ATOM 1358 C C . LYS A 1 177 ? 13 16.938 17.656 1 92.94 177 LYS A C 1
ATOM 1360 O O . LYS A 1 177 ? 13.961 16.984 18.422 1 92.94 177 LYS A O 1
ATOM 1365 N N . ASN A 1 178 ? 11.82 16.578 17.984 1 90.25 178 ASN A N 1
ATOM 1366 C CA . ASN A 1 178 ? 11.492 16.297 19.375 1 90.25 178 ASN A CA 1
ATOM 1367 C C . ASN A 1 178 ? 11.688 14.812 19.703 1 90.25 178 ASN A C 1
ATOM 1369 O O . ASN A 1 178 ? 11.297 14.359 20.781 1 90.25 178 ASN A O 1
ATOM 1373 N N . ARG A 1 179 ? 12.164 13.945 18.703 1 85.38 179 ARG A N 1
ATOM 1374 C CA . ARG A 1 179 ? 12.484 12.523 18.844 1 85.38 179 ARG A CA 1
ATOM 1375 C C . ARG A 1 179 ? 11.227 11.695 19.078 1 85.38 179 ARG A C 1
ATOM 1377 O O . ARG A 1 179 ? 11.273 10.688 19.781 1 85.38 179 ARG A O 1
ATOM 1384 N N . ASN A 1 180 ? 10.172 12.328 18.688 1 80.5 180 ASN A N 1
ATOM 1385 C CA . ASN A 1 180 ? 8.914 11.594 18.719 1 80.5 180 ASN A CA 1
ATOM 1386 C C . ASN A 1 180 ? 8.688 10.812 17.422 1 80.5 180 ASN A C 1
ATOM 1388 O O . ASN A 1 180 ? 7.871 11.195 16.594 1 80.5 180 ASN A O 1
ATOM 1392 N N . ILE A 1 181 ? 9.461 9.648 17.312 1 78.12 181 ILE A N 1
ATOM 1393 C CA . ILE A 1 181 ? 9.461 8.898 16.062 1 78.12 181 ILE A CA 1
ATOM 1394 C C . ILE A 1 181 ? 8.75 7.562 16.25 1 78.12 181 ILE A C 1
ATOM 1396 O O . ILE A 1 181 ? 9.164 6.746 17.078 1 78.12 181 ILE A O 1
ATOM 1400 N N . GLN A 1 182 ? 7.48 7.508 15.789 1 72.38 182 GLN A N 1
ATOM 1401 C CA . GLN A 1 182 ? 6.727 6.258 15.805 1 72.38 182 GLN A CA 1
ATOM 1402 C C . GLN A 1 182 ? 6.258 5.883 14.398 1 72.38 182 GLN A C 1
ATOM 1404 O O . GLN A 1 182 ? 5.77 6.738 13.656 1 72.38 182 GLN A O 1
ATOM 1409 N N . LEU A 1 183 ? 6.559 4.641 14.133 1 73.38 183 LEU A N 1
ATOM 1410 C CA . LEU A 1 183 ? 6.051 4.18 12.844 1 73.38 183 LEU A CA 1
ATOM 1411 C C . LEU A 1 183 ? 4.535 4.312 12.773 1 73.38 183 LEU A C 1
ATOM 1413 O O . LEU A 1 183 ? 3.826 3.869 13.68 1 73.38 183 LEU A O 1
ATOM 1417 N N . PRO A 1 184 ? 4.141 5.035 11.812 1 77.19 184 PRO A N 1
ATOM 1418 C CA . PRO A 1 184 ? 2.693 5.258 11.742 1 77.19 184 PRO A CA 1
ATOM 1419 C C . PRO A 1 184 ? 1.908 3.973 11.5 1 77.19 184 PRO A C 1
ATOM 1421 O O . PRO A 1 184 ? 2.4 3.062 10.828 1 77.19 184 PRO A O 1
ATOM 1424 N N . VAL A 1 185 ? 0.791 3.855 12.164 1 71.5 185 VAL A N 1
ATOM 1425 C CA . VAL A 1 185 ? -0.181 2.787 11.953 1 71.5 185 VAL A CA 1
ATOM 1426 C C . VAL A 1 185 ? -1.503 3.381 11.469 1 71.5 185 VAL A C 1
ATOM 1428 O O . VAL A 1 185 ? -1.92 4.445 11.93 1 71.5 185 VAL A O 1
ATOM 1431 N N . ALA A 1 186 ? -2.053 2.695 10.406 1 70.5 186 ALA A N 1
ATOM 1432 C CA . ALA A 1 186 ? -3.311 3.186 9.852 1 70.5 186 ALA A CA 1
ATOM 1433 C C . ALA A 1 186 ? -4.367 3.342 10.938 1 70.5 186 ALA A C 1
ATOM 1435 O O . ALA A 1 186 ? -4.496 2.486 11.812 1 70.5 186 ALA A O 1
ATOM 1436 N N . LEU A 1 187 ? -4.984 4.469 11.031 1 71.06 187 LEU A N 1
ATOM 1437 C CA . LEU A 1 187 ? -6.09 4.68 11.961 1 71.06 187 LEU A CA 1
ATOM 1438 C C . LEU A 1 187 ? -7.383 4.086 11.414 1 71.06 187 LEU A C 1
ATOM 1440 O O . LEU A 1 187 ? -7.727 4.309 10.25 1 71.06 187 LEU A O 1
ATOM 1444 N N . TYR A 1 188 ? -7.555 2.576 11.461 1 60.53 188 TYR A N 1
ATOM 1445 C CA . TYR A 1 188 ? -8.625 1.737 10.938 1 60.53 188 TYR A CA 1
ATOM 1446 C C . TYR A 1 188 ? -9.977 2.428 11.078 1 60.53 188 TYR A C 1
ATOM 1448 O O . TYR A 1 188 ? -10.188 3.215 12.008 1 60.53 188 TYR A O 1
ATOM 1456 N N . LYS A 1 189 ? -10.844 2.545 9.891 1 45.53 189 LYS A N 1
ATOM 1457 C CA . LYS A 1 189 ? -12.281 2.408 10.078 1 45.53 189 LYS A CA 1
ATOM 1458 C C . LYS A 1 189 ? -12.648 0.994 10.516 1 45.53 189 LYS A C 1
ATOM 1460 O O . LYS A 1 189 ? -11.945 0.035 10.188 1 45.53 189 LYS A O 1
ATOM 1465 N N . MET B 1 1 ? 20.234 -14.391 -10.672 1 94.5 1 MET B N 1
ATOM 1466 C CA . MET B 1 1 ? 19.344 -13.234 -10.508 1 94.5 1 MET B CA 1
ATOM 1467 C C . MET B 1 1 ? 18.672 -13.273 -9.141 1 94.5 1 MET B C 1
ATOM 1469 O O . MET B 1 1 ? 18.156 -14.312 -8.727 1 94.5 1 MET B O 1
ATOM 1473 N N . LEU B 1 2 ? 18.781 -12.219 -8.375 1 98.19 2 LEU B N 1
ATOM 1474 C CA . LEU B 1 2 ? 18.172 -12.141 -7.059 1 98.19 2 LEU B CA 1
ATOM 1475 C C . LEU B 1 2 ? 16.781 -11.492 -7.148 1 98.19 2 LEU B C 1
ATOM 1477 O O . LEU B 1 2 ? 16.656 -10.336 -7.555 1 98.19 2 LEU B O 1
ATOM 1481 N N . ILE B 1 3 ? 15.75 -12.25 -6.746 1 98.5 3 ILE B N 1
ATOM 1482 C CA . ILE B 1 3 ? 14.367 -11.836 -6.957 1 98.5 3 ILE B CA 1
ATOM 1483 C C . ILE B 1 3 ? 13.641 -11.758 -5.617 1 98.5 3 ILE B C 1
ATOM 1485 O O . ILE B 1 3 ? 13.75 -12.672 -4.789 1 98.5 3 ILE B O 1
ATOM 1489 N N . LEU B 1 4 ? 13 -10.68 -5.363 1 98.75 4 LEU B N 1
ATOM 1490 C CA . LEU B 1 4 ? 12.008 -10.578 -4.305 1 98.75 4 LEU B CA 1
ATOM 1491 C C . LEU B 1 4 ? 10.602 -10.805 -4.848 1 98.75 4 LEU B C 1
ATOM 1493 O O . LEU B 1 4 ? 10.133 -10.055 -5.707 1 98.75 4 LEU B O 1
ATOM 1497 N N . ALA B 1 5 ? 9.961 -11.82 -4.422 1 98.19 5 ALA B N 1
ATOM 1498 C CA . ALA B 1 5 ? 8.594 -12.125 -4.828 1 98.19 5 ALA B CA 1
ATOM 1499 C C . ALA B 1 5 ? 7.613 -11.867 -3.689 1 98.19 5 ALA B C 1
ATOM 1501 O O . ALA B 1 5 ? 7.879 -12.227 -2.539 1 98.19 5 ALA B O 1
ATOM 1502 N N . VAL B 1 6 ? 6.504 -11.234 -4 1 96 6 VAL B N 1
ATOM 1503 C CA . VAL B 1 6 ? 5.508 -10.852 -3.01 1 96 6 VAL B CA 1
ATOM 1504 C C . VAL B 1 6 ? 4.121 -11.305 -3.471 1 96 6 VAL B C 1
ATOM 1506 O O . VAL B 1 6 ? 3.746 -11.086 -4.625 1 96 6 VAL B O 1
ATOM 1509 N N . ASP B 1 7 ? 3.371 -11.914 -2.605 1 93.38 7 ASP B N 1
ATOM 1510 C CA . ASP B 1 7 ? 1.966 -12.234 -2.83 1 93.38 7 ASP B CA 1
ATOM 1511 C C . ASP B 1 7 ? 1.1 -11.766 -1.664 1 93.38 7 ASP B C 1
ATOM 1513 O O . ASP B 1 7 ? 1.339 -12.141 -0.514 1 93.38 7 ASP B O 1
ATOM 1517 N N . THR B 1 8 ? 0.151 -10.93 -2.021 1 89.38 8 THR B N 1
ATOM 1518 C CA . THR B 1 8 ? -0.765 -10.422 -1.007 1 89.38 8 THR B CA 1
ATOM 1519 C C . THR B 1 8 ? -2.215 -10.617 -1.443 1 89.38 8 THR B C 1
ATOM 1521 O O . THR B 1 8 ? -3.104 -9.883 -0.999 1 89.38 8 THR B O 1
ATOM 1524 N N . CYS B 1 9 ? -2.588 -11.477 -2.299 1 86.06 9 CYS B N 1
ATOM 1525 C CA . CYS B 1 9 ? -3.891 -11.516 -2.955 1 86.06 9 CYS B CA 1
ATOM 1526 C C . CYS B 1 9 ? -4.836 -12.469 -2.234 1 86.06 9 CYS B C 1
ATOM 1528 O O . CYS B 1 9 ? -6.055 -12.273 -2.254 1 86.06 9 CYS B O 1
ATOM 1530 N N . CYS B 1 10 ? -4.453 -13.594 -1.787 1 77 10 CYS B N 1
ATOM 1531 C CA . CYS B 1 10 ? -5.371 -14.664 -1.417 1 77 10 CYS B CA 1
ATOM 1532 C C . CYS B 1 10 ? -5.371 -14.883 0.091 1 77 10 CYS B C 1
ATOM 1534 O O . CYS B 1 10 ? -5.5 -16.016 0.558 1 77 10 CYS B O 1
ATOM 1536 N N . GLY B 1 11 ? -5.398 -13.906 0.957 1 74.06 11 GLY B N 1
ATOM 1537 C CA . GLY B 1 11 ? -5.434 -14.047 2.404 1 74.06 11 GLY B CA 1
ATOM 1538 C C . GLY B 1 11 ? -4.078 -13.852 3.055 1 74.06 11 GLY B C 1
ATOM 1539 O O . GLY B 1 11 ? -3.48 -12.781 2.947 1 74.06 11 GLY B O 1
ATOM 1540 N N . PRO B 1 12 ? -3.514 -15.211 3.461 1 77.5 12 PRO B N 1
ATOM 1541 C CA . PRO B 1 12 ? -2.139 -15.031 3.93 1 77.5 12 PRO B CA 1
ATOM 1542 C C . PRO B 1 12 ? -1.231 -14.406 2.875 1 77.5 12 PRO B C 1
ATOM 1544 O O . PRO B 1 12 ? -1.44 -14.609 1.676 1 77.5 12 PRO B O 1
ATOM 1547 N N . PHE B 1 13 ? -0.456 -13.445 3.359 1 87.44 13 PHE B N 1
ATOM 1548 C CA . PHE B 1 13 ? 0.515 -12.977 2.379 1 87.44 13 PHE B CA 1
ATOM 1549 C C . PHE B 1 13 ? 1.854 -13.68 2.564 1 87.44 13 PHE B C 1
ATOM 1551 O O . PHE B 1 13 ? 2.105 -14.281 3.607 1 87.44 13 PHE B O 1
ATOM 1558 N N . SER B 1 14 ? 2.609 -13.719 1.532 1 92.75 14 SER B N 1
ATOM 1559 C CA . SER B 1 14 ? 3.885 -14.43 1.588 1 92.75 14 SER B CA 1
ATOM 1560 C C . SER B 1 14 ? 4.969 -13.68 0.817 1 92.75 14 SER B C 1
ATOM 1562 O O . SER B 1 14 ? 4.668 -12.914 -0.103 1 92.75 14 SER B O 1
ATOM 1564 N N . ILE B 1 15 ? 6.219 -13.898 1.256 1 96.19 15 ILE B N 1
ATOM 1565 C CA . ILE B 1 15 ? 7.418 -13.32 0.662 1 96.19 15 ILE B CA 1
ATOM 1566 C C . ILE B 1 15 ? 8.422 -14.422 0.345 1 96.19 15 ILE B C 1
ATOM 1568 O O . ILE B 1 15 ? 8.633 -15.336 1.153 1 96.19 15 ILE B O 1
ATOM 1572 N N . ALA B 1 16 ? 8.953 -14.352 -0.837 1 97.94 16 ALA B N 1
ATOM 1573 C CA . ALA B 1 16 ? 10.039 -15.266 -1.189 1 97.94 16 ALA B CA 1
ATOM 1574 C C . ALA B 1 16 ? 11.219 -14.508 -1.788 1 97.94 16 ALA B C 1
ATOM 1576 O O . ALA B 1 16 ? 11.039 -13.523 -2.508 1 97.94 16 ALA B O 1
ATOM 1577 N N . ILE B 1 17 ? 12.406 -14.953 -1.461 1 98.75 17 ILE B N 1
ATOM 1578 C CA . ILE B 1 17 ? 13.633 -14.469 -2.082 1 98.75 17 ILE B CA 1
ATOM 1579 C C . ILE B 1 17 ? 14.359 -15.625 -2.762 1 98.75 17 ILE B C 1
ATOM 1581 O O . ILE B 1 17 ? 14.672 -16.641 -2.121 1 98.75 17 ILE B O 1
ATOM 1585 N N . LYS B 1 18 ? 14.562 -15.453 -4.004 1 98.44 18 LYS B N 1
ATOM 1586 C CA . LYS B 1 18 ? 15.242 -16.484 -4.773 1 98.44 18 LYS B CA 1
ATOM 1587 C C . LYS B 1 18 ? 16.469 -15.93 -5.484 1 98.44 18 LYS B C 1
ATOM 1589 O O . LYS B 1 18 ? 16.453 -14.789 -5.949 1 98.44 18 LYS B O 1
ATOM 1594 N N . ARG B 1 19 ? 17.5 -16.688 -5.582 1 97.62 19 ARG B N 1
ATOM 1595 C CA . ARG B 1 19 ? 18.625 -16.484 -6.48 1 97.62 19 ARG B CA 1
ATOM 1596 C C . ARG B 1 19 ? 18.641 -17.547 -7.586 1 97.62 19 ARG B C 1
ATOM 1598 O O . ARG B 1 19 ? 19.031 -18.688 -7.359 1 97.62 19 ARG B O 1
ATOM 1605 N N . ASP B 1 20 ? 18.203 -17.094 -8.727 1 93.62 20 ASP B N 1
ATOM 1606 C CA . ASP B 1 20 ? 18.031 -18.062 -9.805 1 93.62 20 ASP B CA 1
ATOM 1607 C C . ASP B 1 20 ? 17.109 -19.203 -9.375 1 93.62 20 ASP B C 1
ATOM 1609 O O . ASP B 1 20 ? 15.953 -18.984 -9.031 1 93.62 20 ASP B O 1
ATOM 1613 N N . GLU B 1 21 ? 17.578 -20.406 -9.32 1 92.31 21 GLU B N 1
ATOM 1614 C CA . GLU B 1 21 ? 16.734 -21.547 -8.992 1 92.31 21 GLU B CA 1
ATOM 1615 C C . GLU B 1 21 ? 16.766 -21.859 -7.492 1 92.31 21 GLU B C 1
ATOM 1617 O O . GLU B 1 21 ? 16.062 -22.734 -7.016 1 92.31 21 GLU B O 1
ATOM 1622 N N . HIS B 1 22 ? 17.484 -21.078 -6.699 1 96.81 22 HIS B N 1
ATOM 1623 C CA . HIS B 1 22 ? 17.688 -21.359 -5.285 1 96.81 22 HIS B CA 1
ATOM 1624 C C . HIS B 1 22 ? 16.781 -20.469 -4.418 1 96.81 22 HIS B C 1
ATOM 1626 O O . HIS B 1 22 ? 16.797 -19.25 -4.559 1 96.81 22 HIS B O 1
ATOM 1632 N N . LEU B 1 23 ? 16.016 -21.125 -3.566 1 98 23 LEU B N 1
ATOM 1633 C CA . LEU B 1 23 ? 15.188 -20.422 -2.6 1 98 23 LEU B CA 1
ATOM 1634 C C . LEU B 1 23 ? 16 -20.016 -1.381 1 98 23 LEU B C 1
ATOM 1636 O O . LEU B 1 23 ? 16.562 -20.859 -0.681 1 98 23 LEU B O 1
ATOM 1640 N N . LEU B 1 24 ? 16.156 -18.75 -1.082 1 98.5 24 LEU B N 1
ATOM 1641 C CA . LEU B 1 24 ? 16.953 -18.266 0.027 1 98.5 24 LEU B CA 1
ATOM 1642 C C . LEU B 1 24 ? 16.094 -18 1.259 1 98.5 24 LEU B C 1
ATOM 1644 O O . LEU B 1 24 ? 16.562 -18.141 2.391 1 98.5 24 LEU B O 1
ATOM 1648 N N . ALA B 1 25 ? 14.898 -17.562 1.076 1 98.38 25 ALA B N 1
ATOM 1649 C CA . ALA B 1 25 ? 13.953 -17.281 2.156 1 98.38 25 ALA B CA 1
ATOM 1650 C C . ALA B 1 25 ? 12.508 -17.391 1.667 1 98.38 25 ALA B C 1
ATOM 1652 O O . ALA B 1 25 ? 12.219 -17.062 0.514 1 98.38 25 ALA B O 1
ATOM 1653 N N . HIS B 1 26 ? 11.633 -17.844 2.467 1 97.31 26 HIS B N 1
ATOM 1654 C CA . HIS B 1 26 ? 10.203 -17.938 2.225 1 97.31 26 HIS B CA 1
ATOM 1655 C C . HIS B 1 26 ? 9.414 -17.781 3.521 1 97.31 26 HIS B C 1
ATOM 1657 O O . HIS B 1 26 ? 9.562 -18.594 4.441 1 97.31 26 HIS B O 1
ATOM 1663 N N . ILE B 1 27 ? 8.641 -16.75 3.609 1 95.38 27 ILE B N 1
ATOM 1664 C CA . ILE B 1 27 ? 7.852 -16.469 4.805 1 95.38 27 ILE B CA 1
ATOM 1665 C C . ILE B 1 27 ? 6.375 -16.375 4.434 1 95.38 27 ILE B C 1
ATOM 1667 O O . ILE B 1 27 ? 6.016 -15.641 3.506 1 95.38 27 ILE B O 1
ATOM 1671 N N . VAL B 1 28 ? 5.5 -17.094 5.082 1 90.56 28 VAL B N 1
ATOM 1672 C CA . VAL B 1 28 ? 4.051 -17.031 4.934 1 90.56 28 VAL B CA 1
ATOM 1673 C C . VAL B 1 28 ? 3.428 -16.422 6.191 1 90.56 28 VAL B C 1
ATOM 1675 O O . VAL B 1 28 ? 3.686 -16.891 7.305 1 90.56 28 VAL B O 1
ATOM 1678 N N . GLU B 1 29 ? 2.754 -15.32 6.016 1 85.94 29 GLU B N 1
ATOM 1679 C CA . GLU B 1 29 ? 2.127 -14.617 7.129 1 85.94 29 GLU B CA 1
ATOM 1680 C C . GLU B 1 29 ? 0.606 -14.695 7.047 1 85.94 29 GLU B C 1
ATOM 1682 O O . GLU B 1 29 ? 0.011 -14.273 6.051 1 85.94 29 GLU B O 1
ATOM 1687 N N . ASN B 1 30 ? -0.097 -15.109 8.023 1 76.81 30 ASN B N 1
ATOM 1688 C CA . ASN B 1 30 ? -1.539 -15.336 8.031 1 76.81 30 ASN B CA 1
ATOM 1689 C C . ASN B 1 30 ? -2.287 -14.156 8.641 1 76.81 30 ASN B C 1
ATOM 1691 O O . ASN B 1 30 ? -3.518 -14.102 8.586 1 76.81 30 ASN B O 1
ATOM 1695 N N . GLN B 1 31 ? -1.63 -13.203 9.164 1 64.19 31 GLN B N 1
ATOM 1696 C CA . GLN B 1 31 ? -2.316 -12.078 9.789 1 64.19 31 GLN B CA 1
ATOM 1697 C C . GLN B 1 31 ? -2.873 -11.117 8.742 1 64.19 31 GLN B C 1
ATOM 1699 O O . GLN B 1 31 ? -2.137 -10.648 7.875 1 64.19 31 GLN B O 1
ATOM 1704 N N . GLU B 1 32 ? -4.184 -11.086 8.523 1 55.5 32 GLU B N 1
ATOM 1705 C CA . GLU B 1 32 ? -4.852 -10.328 7.465 1 55.5 32 GLU B CA 1
ATOM 1706 C C . GLU B 1 32 ? -4.824 -8.836 7.758 1 55.5 32 GLU B C 1
ATOM 1708 O O . GLU B 1 32 ? -4.723 -8.023 6.836 1 55.5 32 GLU B O 1
ATOM 1713 N N . ASN B 1 33 ? -5.125 -8.211 9.078 1 49.62 33 ASN B N 1
ATOM 1714 C CA . ASN B 1 33 ? -5.676 -6.898 9.398 1 49.62 33 ASN B CA 1
ATOM 1715 C C . ASN B 1 33 ? -4.574 -5.855 9.57 1 49.62 33 ASN B C 1
ATOM 1717 O O . ASN B 1 33 ? -4.852 -4.707 9.914 1 49.62 33 ASN B O 1
ATOM 1721 N N . LYS B 1 34 ? -3.389 -6.211 9.578 1 54.25 34 LYS B N 1
ATOM 1722 C CA . LYS B 1 34 ? -2.428 -5.199 10.008 1 54.25 34 LYS B CA 1
ATOM 1723 C C . LYS B 1 34 ? -1.429 -4.879 8.898 1 54.25 34 LYS B C 1
ATOM 1725 O O . LYS B 1 34 ? -0.253 -4.625 9.172 1 54.25 34 LYS B O 1
ATOM 1730 N N . GLN B 1 35 ? -1.921 -4.742 7.621 1 60.78 35 GLN B N 1
ATOM 1731 C CA . GLN B 1 35 ? -1.339 -5.348 6.426 1 60.78 35 GLN B CA 1
ATOM 1732 C C . GLN B 1 35 ? -0.145 -4.539 5.93 1 60.78 35 GLN B C 1
ATOM 1734 O O . GLN B 1 35 ? 0.937 -5.09 5.707 1 60.78 35 GLN B O 1
ATOM 1739 N N . ALA B 1 36 ? -0.198 -3.107 5.973 1 63.19 36 ALA B N 1
ATOM 1740 C CA . ALA B 1 36 ? 0.876 -2.52 5.176 1 63.19 36 ALA B CA 1
ATOM 1741 C C . ALA B 1 36 ? 2.207 -2.576 5.922 1 63.19 36 ALA B C 1
ATOM 1743 O O . ALA B 1 36 ? 3.217 -3.014 5.367 1 63.19 36 ALA B O 1
ATOM 1744 N N . GLU B 1 37 ? 2.227 -2.285 7.152 1 75.06 37 GLU B N 1
ATOM 1745 C CA . GLU B 1 37 ? 3.438 -2.297 7.969 1 75.06 37 GLU B CA 1
ATOM 1746 C C . GLU B 1 37 ? 4.004 -3.709 8.094 1 75.06 37 GLU B C 1
ATOM 1748 O O . GLU B 1 37 ? 5.215 -3.91 7.98 1 75.06 37 GLU B O 1
ATOM 1753 N N . LEU B 1 38 ? 3.139 -4.59 8.219 1 82.62 38 LEU B N 1
ATOM 1754 C CA . LEU B 1 38 ? 3.568 -5.969 8.422 1 82.62 38 LEU B CA 1
ATOM 1755 C C . LEU B 1 38 ? 4.25 -6.516 7.176 1 82.62 38 LEU B C 1
ATOM 1757 O O . LEU B 1 38 ? 5.207 -7.289 7.273 1 82.62 38 LEU B O 1
ATOM 1761 N N . LEU B 1 39 ? 3.77 -6.074 6.086 1 89.31 39 LEU B N 1
ATOM 1762 C CA . LEU B 1 39 ? 4.344 -6.547 4.828 1 89.31 39 LEU B CA 1
ATOM 1763 C C . LEU B 1 39 ? 5.812 -6.16 4.723 1 89.31 39 LEU B C 1
ATOM 1765 O O . LEU B 1 39 ? 6.664 -7.004 4.438 1 89.31 39 LEU B O 1
ATOM 1769 N N . ILE B 1 40 ? 6.125 -4.91 5.039 1 92.5 40 ILE B N 1
ATOM 1770 C CA . ILE B 1 40 ? 7.488 -4.41 4.891 1 92.5 40 ILE B CA 1
ATOM 1771 C C . ILE B 1 40 ? 8.391 -5.047 5.949 1 92.5 40 ILE B C 1
ATOM 1773 O O . ILE B 1 40 ? 9.539 -5.398 5.668 1 92.5 40 ILE B O 1
ATOM 1777 N N . LEU B 1 41 ? 7.879 -5.195 7.113 1 91.75 41 LEU B N 1
ATOM 1778 C CA . LEU B 1 41 ? 8.641 -5.879 8.156 1 91.75 41 LEU B CA 1
ATOM 1779 C C . LEU B 1 41 ? 8.977 -7.305 7.734 1 91.75 41 LEU B C 1
ATOM 1781 O O . LEU B 1 41 ? 10.078 -7.793 8.016 1 91.75 41 LEU B O 1
ATOM 1785 N N . THR B 1 42 ? 8.031 -7.938 7.145 1 93.5 42 THR B N 1
ATOM 1786 C CA . THR B 1 42 ? 8.234 -9.305 6.684 1 93.5 42 THR B CA 1
ATOM 1787 C C . THR B 1 42 ? 9.266 -9.344 5.555 1 93.5 42 THR B C 1
ATOM 1789 O O . THR B 1 42 ? 10.07 -10.273 5.48 1 93.5 42 THR B O 1
ATOM 1792 N N . VAL B 1 43 ? 9.258 -8.383 4.672 1 96.5 43 VAL B N 1
ATOM 1793 C CA . VAL B 1 43 ? 10.258 -8.281 3.621 1 96.5 43 VAL B CA 1
ATOM 1794 C C . VAL B 1 43 ? 11.648 -8.148 4.242 1 96.5 43 VAL B C 1
ATOM 1796 O O . VAL B 1 43 ? 12.594 -8.82 3.824 1 96.5 43 VAL B O 1
ATOM 1799 N N . GLU B 1 44 ? 11.758 -7.305 5.223 1 96.81 44 GLU B N 1
ATOM 1800 C CA . GLU B 1 44 ? 13.031 -7.113 5.91 1 96.81 44 GLU B CA 1
ATOM 1801 C C . GLU B 1 44 ? 13.516 -8.406 6.551 1 96.81 44 GLU B C 1
ATOM 1803 O O . GLU B 1 44 ? 14.703 -8.734 6.488 1 96.81 44 GLU B O 1
ATOM 1808 N N . GLU B 1 45 ? 12.57 -9.023 7.133 1 97.06 45 GLU B N 1
ATOM 1809 C CA . GLU B 1 45 ? 12.906 -10.312 7.73 1 97.06 45 GLU B CA 1
ATOM 1810 C C . GLU B 1 45 ? 13.414 -11.297 6.68 1 97.06 45 GLU B C 1
ATOM 1812 O O . GLU B 1 45 ? 14.391 -12.008 6.914 1 97.06 45 GLU B O 1
ATOM 1817 N N . ALA B 1 46 ? 12.758 -11.375 5.57 1 98 46 ALA B N 1
ATOM 1818 C CA . ALA B 1 46 ? 13.164 -12.266 4.484 1 98 46 ALA B CA 1
ATOM 1819 C C . ALA B 1 46 ? 14.562 -11.922 3.982 1 98 46 ALA B C 1
ATOM 1821 O O . ALA B 1 46 ? 15.367 -12.812 3.711 1 98 46 ALA B O 1
ATOM 1822 N N . LEU B 1 47 ? 14.828 -10.633 3.82 1 98.44 47 LEU B N 1
ATOM 1823 C CA . LEU B 1 47 ? 16.156 -10.188 3.396 1 98.44 47 LEU B CA 1
ATOM 1824 C C . LEU B 1 47 ? 17.219 -10.641 4.387 1 98.44 47 LEU B C 1
ATOM 1826 O O . LEU B 1 47 ? 18.266 -11.148 3.982 1 98.44 47 LEU B O 1
ATOM 1830 N N . SER B 1 48 ? 16.906 -10.438 5.652 1 98.38 48 SER B N 1
ATOM 1831 C CA . SER B 1 48 ? 17.828 -10.852 6.707 1 98.38 48 SER B CA 1
ATOM 1832 C C . SER B 1 48 ? 18.094 -12.352 6.645 1 98.38 48 SER B C 1
ATOM 1834 O O . SER B 1 48 ? 19.25 -12.773 6.695 1 98.38 48 SER B O 1
ATOM 1836 N N . LYS B 1 49 ? 17.062 -13.125 6.512 1 98 49 LYS B N 1
ATOM 1837 C CA . LYS B 1 49 ? 17.188 -14.578 6.426 1 98 49 LYS B CA 1
ATOM 1838 C C . LYS B 1 49 ? 18.016 -14.992 5.211 1 98 49 LYS B C 1
ATOM 1840 O O . LYS B 1 49 ? 18.766 -15.969 5.262 1 98 49 LYS B O 1
ATOM 1845 N N . ALA B 1 50 ? 17.859 -14.273 4.16 1 98.12 50 ALA B N 1
ATOM 1846 C CA . ALA B 1 50 ? 18.562 -14.578 2.92 1 98.12 50 ALA B CA 1
ATOM 1847 C C . ALA B 1 50 ? 20.016 -14.078 2.973 1 98.12 50 ALA B C 1
ATOM 1849 O O . ALA B 1 50 ? 20.828 -14.422 2.111 1 98.12 50 ALA B O 1
ATOM 1850 N N . GLY B 1 51 ? 20.328 -13.219 3.979 1 98.12 51 GLY B N 1
ATOM 1851 C CA . GLY B 1 51 ? 21.672 -12.656 4.121 1 98.12 51 GLY B CA 1
ATOM 1852 C C . GLY B 1 51 ? 22 -11.641 3.049 1 98.12 51 GLY B C 1
ATOM 1853 O O . GLY B 1 51 ? 23.141 -11.578 2.58 1 98.12 51 GLY B O 1
ATOM 1854 N N . ILE B 1 52 ? 21.016 -10.914 2.557 1 98.19 52 ILE B N 1
ATOM 1855 C CA . ILE B 1 52 ? 21.234 -9.914 1.517 1 98.19 52 ILE B CA 1
ATOM 1856 C C . ILE B 1 52 ? 20.594 -8.586 1.93 1 98.19 52 ILE B C 1
ATOM 1858 O O . ILE B 1 52 ? 19.891 -8.516 2.949 1 98.19 52 ILE B O 1
ATOM 1862 N N . SER B 1 53 ? 20.891 -7.547 1.167 1 98.19 53 SER B N 1
ATOM 1863 C CA . SER B 1 53 ? 20.281 -6.234 1.354 1 98.19 53 SER B CA 1
ATOM 1864 C C . SER B 1 53 ? 19.375 -5.871 0.179 1 98.19 53 SER B C 1
ATOM 1866 O O . SER B 1 53 ? 19.375 -6.559 -0.844 1 98.19 53 SER B O 1
ATOM 1868 N N . TYR B 1 54 ? 18.672 -4.809 0.327 1 98.38 54 TYR B N 1
ATOM 1869 C CA . TYR B 1 54 ? 17.797 -4.332 -0.737 1 98.38 54 TYR B CA 1
ATOM 1870 C C . TYR B 1 54 ? 18.562 -4.121 -2.031 1 98.38 54 TYR B C 1
ATOM 1872 O O . TYR B 1 54 ? 18.078 -4.457 -3.115 1 98.38 54 TYR B O 1
ATOM 1880 N N . THR B 1 55 ? 19.719 -3.592 -1.916 1 97.75 55 THR B N 1
ATOM 1881 C CA . THR B 1 55 ? 20.484 -3.156 -3.076 1 97.75 55 THR B CA 1
ATOM 1882 C C . THR B 1 55 ? 21 -4.355 -3.869 1 97.75 55 THR B C 1
ATOM 1884 O O . THR B 1 55 ? 21.469 -4.203 -5 1 97.75 55 THR B O 1
ATOM 1887 N N . ASP B 1 56 ? 20.891 -5.562 -3.297 1 98.38 56 ASP B N 1
ATOM 1888 C CA . ASP B 1 56 ? 21.312 -6.777 -3.99 1 98.38 56 ASP B CA 1
ATOM 1889 C C . ASP B 1 56 ? 20.219 -7.262 -4.949 1 98.38 56 ASP B C 1
ATOM 1891 O O . ASP B 1 56 ? 20.484 -8.078 -5.832 1 98.38 56 ASP B O 1
ATOM 1895 N N . LEU B 1 57 ? 19.031 -6.793 -4.734 1 98.5 57 LEU B N 1
ATOM 1896 C CA . LEU B 1 57 ? 17.906 -7.266 -5.516 1 98.5 57 LEU B CA 1
ATOM 1897 C C . LEU B 1 57 ? 18 -6.801 -6.965 1 98.5 57 LEU B C 1
ATOM 1899 O O . LEU B 1 57 ? 18.438 -5.68 -7.227 1 98.5 57 LEU B O 1
ATOM 1903 N N . GLU B 1 58 ? 17.516 -7.652 -7.859 1 98.25 58 GLU B N 1
ATOM 1904 C CA . GLU B 1 58 ? 17.594 -7.332 -9.281 1 98.25 58 GLU B CA 1
ATOM 1905 C C . GLU B 1 58 ? 16.219 -7.289 -9.922 1 98.25 58 GLU B C 1
ATOM 1907 O O . GLU B 1 58 ? 16.047 -6.711 -11 1 98.25 58 GLU B O 1
ATOM 1912 N N . LEU B 1 59 ? 15.281 -7.902 -9.305 1 97.81 59 LEU B N 1
ATOM 1913 C CA . LEU B 1 59 ? 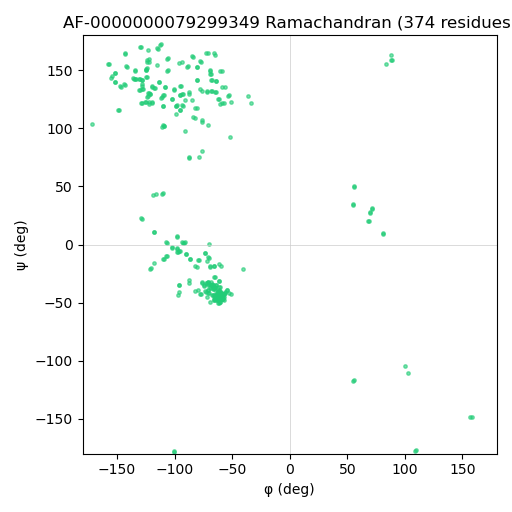13.938 -8.008 -9.852 1 97.81 59 LEU B CA 1
ATOM 1914 C C . LEU B 1 59 ? 12.906 -8.133 -8.734 1 97.81 59 LEU B C 1
ATOM 1916 O O . LEU B 1 59 ? 13.133 -8.836 -7.75 1 97.81 59 LEU B O 1
ATOM 1920 N N . ILE B 1 60 ? 11.805 -7.473 -8.898 1 98 60 ILE B N 1
ATOM 1921 C CA . ILE B 1 60 ? 10.664 -7.641 -8.008 1 98 60 ILE B CA 1
ATOM 1922 C C . ILE B 1 60 ? 9.531 -8.359 -8.742 1 98 60 ILE B C 1
ATOM 1924 O O . ILE B 1 60 ? 9.211 -8.023 -9.883 1 98 60 ILE B O 1
ATOM 1928 N N . ALA B 1 61 ? 9.039 -9.367 -8.164 1 97.31 61 ALA B N 1
ATOM 1929 C CA . ALA B 1 61 ? 7.891 -10.117 -8.664 1 97.31 61 ALA B CA 1
ATOM 1930 C C . ALA B 1 61 ? 6.695 -9.969 -7.73 1 97.31 61 ALA B C 1
ATOM 1932 O O . ALA B 1 61 ? 6.844 -10 -6.508 1 97.31 61 ALA B O 1
ATOM 1933 N N . VAL B 1 62 ? 5.504 -9.828 -8.305 1 96 62 VAL B N 1
ATOM 1934 C CA . VAL B 1 62 ? 4.355 -9.609 -7.43 1 96 62 VAL B CA 1
ATOM 1935 C C . VAL B 1 62 ? 3.092 -10.156 -8.094 1 96 62 VAL B C 1
ATOM 1937 O O . VAL B 1 62 ? 2.971 -10.141 -9.32 1 96 62 VAL B O 1
ATOM 1940 N N . THR B 1 63 ? 2.191 -10.633 -7.277 1 93.81 63 THR B N 1
ATOM 1941 C CA . THR B 1 63 ? 0.87 -10.961 -7.793 1 93.81 63 THR B CA 1
ATOM 1942 C C . THR B 1 63 ? 0.005 -9.711 -7.914 1 93.81 63 THR B C 1
ATOM 1944 O O . THR B 1 63 ? 0.039 -8.844 -7.039 1 93.81 63 THR B O 1
ATOM 1947 N N . LYS B 1 64 ? -0.749 -9.68 -8.945 1 92.75 64 LYS B N 1
ATOM 1948 C CA . LYS B 1 64 ? -1.546 -8.469 -9.164 1 92.75 64 LYS B CA 1
ATOM 1949 C C . LYS B 1 64 ? -3.039 -8.789 -9.133 1 92.75 64 LYS B C 1
ATOM 1951 O O . LYS B 1 64 ? -3.861 -7.961 -9.523 1 92.75 64 LYS B O 1
ATOM 1956 N N . GLY B 1 65 ? -3.363 -9.961 -8.711 1 90.25 65 GLY B N 1
ATOM 1957 C CA . GLY B 1 65 ? -4.758 -10.359 -8.602 1 90.25 65 GLY B CA 1
ATOM 1958 C C . GLY B 1 65 ? -5.164 -11.391 -9.641 1 90.25 65 GLY B C 1
ATOM 1959 O O . GLY B 1 65 ? -4.34 -11.828 -10.445 1 90.25 65 GLY B O 1
ATOM 1960 N N . PRO B 1 66 ? -6.449 -11.711 -9.594 1 89.88 66 PRO B N 1
ATOM 1961 C CA . PRO B 1 66 ? -7.527 -11.32 -8.68 1 89.88 66 PRO B CA 1
ATOM 1962 C C . PRO B 1 66 ? -7.305 -11.812 -7.254 1 89.88 66 PRO B C 1
ATOM 1964 O O . PRO B 1 66 ? -6.43 -12.648 -7.016 1 89.88 66 PRO B O 1
ATOM 1967 N N . GLY B 1 67 ? -8.016 -11.242 -6.281 1 85.62 67 GLY B N 1
ATOM 1968 C CA . GLY B 1 67 ? -7.906 -11.578 -4.867 1 85.62 67 GLY B CA 1
ATOM 1969 C C . GLY B 1 67 ? -8.398 -10.469 -3.955 1 85.62 67 GLY B C 1
ATOM 1970 O O . GLY B 1 67 ? -9.367 -9.773 -4.277 1 85.62 67 GLY B O 1
ATOM 1971 N N . SER B 1 68 ? -7.82 -10.352 -2.822 1 81.94 68 SER B N 1
ATOM 1972 C CA . SER B 1 68 ? -8.18 -9.344 -1.828 1 81.94 68 SER B CA 1
ATOM 1973 C C . SER B 1 68 ? -7.961 -7.938 -2.367 1 81.94 68 SER B C 1
ATOM 1975 O O . SER B 1 68 ? -6.852 -7.59 -2.783 1 81.94 68 SER B O 1
ATOM 1977 N N . PHE B 1 69 ? -9.055 -7.172 -2.287 1 81.94 69 PHE B N 1
ATOM 1978 C CA . PHE B 1 69 ? -9 -5.801 -2.783 1 81.94 69 PHE B CA 1
ATOM 1979 C C . PHE B 1 69 ? -7.926 -5.004 -2.059 1 81.94 69 PHE B C 1
ATOM 1981 O O . PHE B 1 69 ? -7.059 -4.402 -2.695 1 81.94 69 PHE B O 1
ATOM 1988 N N . THR B 1 70 ? -7.852 -5.07 -0.774 1 79.5 70 THR B N 1
ATOM 1989 C CA . THR B 1 70 ? -6.895 -4.312 0.027 1 79.5 70 THR B CA 1
ATOM 1990 C C . THR B 1 70 ? -5.496 -4.91 -0.098 1 79.5 70 THR B C 1
ATOM 1992 O O . THR B 1 70 ? -4.508 -4.18 -0.172 1 79.5 70 THR B O 1
ATOM 1995 N N . GLY B 1 71 ? -5.48 -6.199 -0.197 1 84.25 71 GLY B N 1
ATOM 1996 C CA . GLY B 1 71 ? -4.199 -6.879 -0.271 1 84.25 71 GLY B CA 1
ATOM 1997 C C . GLY B 1 71 ? -3.436 -6.578 -1.549 1 84.25 71 GLY B C 1
ATOM 1998 O O . GLY B 1 71 ? -2.23 -6.328 -1.514 1 84.25 71 GLY B O 1
ATOM 1999 N N . ILE B 1 72 ? -4.152 -6.598 -2.641 1 87.19 72 ILE B N 1
ATOM 2000 C CA . ILE B 1 72 ? -3.541 -6.348 -3.941 1 87.19 72 ILE B CA 1
ATOM 2001 C C . ILE B 1 72 ? -2.926 -4.953 -3.965 1 87.19 72 ILE B C 1
ATOM 2003 O O . ILE B 1 72 ? -1.771 -4.781 -4.367 1 87.19 72 ILE B O 1
ATOM 2007 N N . ARG B 1 73 ? -3.604 -4.039 -3.469 1 84.56 73 ARG B N 1
ATOM 2008 C CA . ARG B 1 73 ? -3.152 -2.654 -3.539 1 84.56 73 ARG B CA 1
ATOM 2009 C C . ARG B 1 73 ? -1.991 -2.406 -2.582 1 84.56 73 ARG B C 1
ATOM 2011 O O . ARG B 1 73 ? -1.042 -1.695 -2.92 1 84.56 73 ARG B O 1
ATOM 2018 N N . ALA B 1 74 ? -2.082 -2.979 -1.41 1 85.19 74 ALA B N 1
ATOM 2019 C CA . ALA B 1 74 ? -0.975 -2.85 -0.467 1 85.19 74 ALA B CA 1
ATOM 2020 C C . ALA B 1 74 ? 0.298 -3.477 -1.027 1 85.19 74 ALA B C 1
ATOM 2022 O O . ALA B 1 74 ? 1.384 -2.902 -0.911 1 85.19 74 ALA B O 1
ATOM 2023 N N . GLY B 1 75 ? 0.105 -4.59 -1.57 1 90.12 75 GLY B N 1
ATOM 2024 C CA . GLY B 1 75 ? 1.242 -5.262 -2.178 1 90.12 75 GLY B CA 1
ATOM 2025 C C . GLY B 1 75 ? 1.864 -4.473 -3.316 1 90.12 75 GLY B C 1
ATOM 2026 O O . GLY B 1 75 ? 3.076 -4.25 -3.332 1 90.12 75 GLY B O 1
ATOM 2027 N N . LEU B 1 76 ? 1.027 -4.062 -4.199 1 91.75 76 LEU B N 1
ATOM 2028 C CA . LEU B 1 76 ? 1.505 -3.314 -5.359 1 91.75 76 LEU B CA 1
ATOM 2029 C C . LEU B 1 76 ? 2.15 -2 -4.93 1 91.75 76 LEU B C 1
ATOM 2031 O O . LEU B 1 76 ? 3.203 -1.624 -5.449 1 91.75 76 LEU B O 1
ATOM 2035 N N . ALA B 1 77 ? 1.493 -1.343 -3.994 1 91.19 77 ALA B N 1
ATOM 2036 C CA . ALA B 1 77 ? 2.049 -0.08 -3.514 1 91.19 77 ALA B CA 1
ATOM 2037 C C . ALA B 1 77 ? 3.447 -0.279 -2.938 1 91.19 77 ALA B C 1
ATOM 2039 O O . ALA B 1 77 ? 4.359 0.5 -3.223 1 91.19 77 ALA B O 1
ATOM 2040 N N . SER B 1 78 ? 3.643 -1.29 -2.182 1 93.25 78 SER B N 1
ATOM 2041 C CA . SER B 1 78 ? 4.922 -1.58 -1.544 1 93.25 78 SER B CA 1
ATOM 2042 C C . SER B 1 78 ? 5.996 -1.894 -2.58 1 93.25 78 SER B C 1
ATOM 2044 O O . SER B 1 78 ? 7.09 -1.326 -2.537 1 93.25 78 SER B O 1
ATOM 2046 N N . VAL B 1 79 ? 5.66 -2.713 -3.492 1 95 79 VAL B N 1
ATOM 2047 C CA . VAL B 1 79 ? 6.695 -3.18 -4.41 1 95 79 VAL B CA 1
ATOM 2048 C C . VAL B 1 79 ? 7.012 -2.088 -5.43 1 95 79 VAL B C 1
ATOM 2050 O O . VAL B 1 79 ? 8.156 -1.963 -5.879 1 95 79 VAL B O 1
ATOM 2053 N N . TYR B 1 80 ? 6.016 -1.284 -5.809 1 94.12 80 TYR B N 1
ATOM 2054 C CA . TYR B 1 80 ? 6.293 -0.144 -6.676 1 94.12 80 TYR B CA 1
ATOM 2055 C C . TYR B 1 80 ? 7.293 0.805 -6.023 1 94.12 80 TYR B C 1
ATOM 2057 O O . TYR B 1 80 ? 8.211 1.294 -6.684 1 94.12 80 TYR B O 1
ATOM 2065 N N . ALA B 1 81 ? 7.094 1.019 -4.758 1 95.38 81 ALA B N 1
ATOM 2066 C CA . ALA B 1 81 ? 8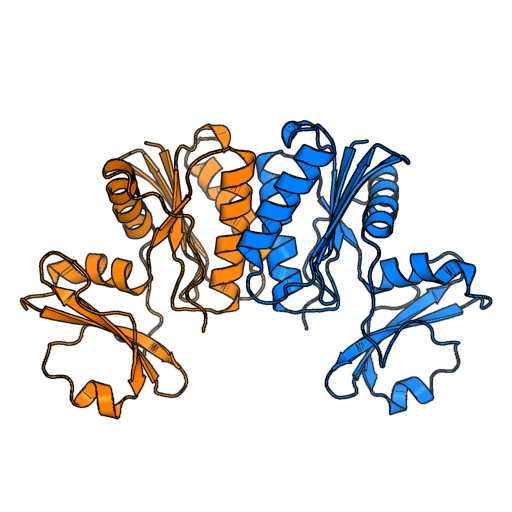 1.896 -4.023 1 95.38 81 ALA B CA 1
ATOM 2067 C C . ALA B 1 81 ? 9.414 1.323 -3.988 1 95.38 81 ALA B C 1
ATOM 2069 O O . ALA B 1 81 ? 10.383 2.023 -4.293 1 95.38 81 ALA B O 1
ATOM 2070 N N . ILE B 1 82 ? 9.531 0.059 -3.664 1 96.88 82 ILE B N 1
ATOM 2071 C CA . ILE B 1 82 ? 10.836 -0.587 -3.592 1 96.88 82 ILE B CA 1
ATOM 2072 C C . ILE B 1 82 ? 11.523 -0.529 -4.957 1 96.88 82 ILE B C 1
ATOM 2074 O O . ILE B 1 82 ? 12.695 -0.157 -5.059 1 96.88 82 ILE B O 1
ATOM 2078 N N . SER B 1 83 ? 10.742 -0.937 -5.953 1 96.75 83 SER B N 1
ATOM 2079 C CA . SER B 1 83 ? 11.266 -0.93 -7.312 1 96.75 83 SER B CA 1
ATOM 2080 C C . SER B 1 83 ? 11.742 0.462 -7.719 1 96.75 83 SER B C 1
ATOM 2082 O O . SER B 1 83 ? 12.797 0.61 -8.328 1 96.75 83 SER B O 1
ATOM 2084 N N . SER B 1 84 ? 10.969 1.435 -7.379 1 96 84 SER B N 1
ATOM 2085 C CA . SER B 1 84 ? 11.281 2.812 -7.746 1 96 84 SER B CA 1
ATOM 2086 C C . SER B 1 84 ? 12.547 3.299 -7.062 1 96 84 SER B C 1
ATOM 2088 O O . SER B 1 84 ? 13.438 3.861 -7.711 1 96 84 SER B O 1
ATOM 2090 N N . VAL B 1 85 ? 12.695 3.088 -5.766 1 97.56 85 VAL B N 1
ATOM 2091 C CA . VAL B 1 85 ? 13.852 3.539 -5 1 97.56 85 VAL B CA 1
ATOM 2092 C C . VAL B 1 85 ? 15.109 2.852 -5.52 1 97.56 85 VAL B C 1
ATOM 2094 O O . VAL B 1 85 ? 16.156 3.494 -5.684 1 97.56 85 VAL B O 1
ATOM 2097 N N . LEU B 1 86 ? 15.016 1.57 -5.816 1 97.62 86 LEU B N 1
ATOM 2098 C CA . LEU B 1 86 ? 16.172 0.773 -6.207 1 97.62 86 LEU B CA 1
ATOM 2099 C C . LEU B 1 86 ? 16.422 0.876 -7.707 1 97.62 86 LEU B C 1
ATOM 2101 O O . LEU B 1 86 ? 17.484 0.473 -8.195 1 97.62 86 LEU B O 1
ATOM 2105 N N . ASN B 1 87 ? 15.414 1.436 -8.391 1 96.56 87 ASN B N 1
ATOM 2106 C CA . ASN B 1 87 ? 15.477 1.5 -9.844 1 96.56 87 ASN B CA 1
ATOM 2107 C C . ASN B 1 87 ? 15.68 0.117 -10.461 1 96.56 87 ASN B C 1
ATOM 2109 O O . ASN B 1 87 ? 16.594 -0.085 -11.258 1 96.56 87 ASN B O 1
ATOM 2113 N N . ILE B 1 88 ? 14.906 -0.843 -10.094 1 96.56 88 ILE B N 1
ATOM 2114 C CA . ILE B 1 88 ? 14.93 -2.191 -10.656 1 96.56 88 ILE B CA 1
ATOM 2115 C C . ILE B 1 88 ? 13.547 -2.551 -11.188 1 96.56 88 ILE B C 1
ATOM 2117 O O . ILE B 1 88 ? 12.539 -1.976 -10.766 1 96.56 88 ILE B O 1
ATOM 2121 N N . PRO B 1 89 ? 13.461 -3.508 -12.133 1 96.44 89 PRO B N 1
ATOM 2122 C CA . PRO B 1 89 ? 12.172 -3.848 -12.742 1 96.44 89 PRO B CA 1
ATOM 2123 C C . PRO B 1 89 ? 11.219 -4.547 -11.766 1 96.44 89 PRO B C 1
ATOM 2125 O O . PRO B 1 89 ? 11.672 -5.223 -10.844 1 96.44 89 PRO B O 1
ATOM 2128 N N . CYS B 1 90 ? 10.008 -4.344 -11.961 1 95.94 90 CYS B N 1
ATOM 2129 C CA . CYS B 1 90 ? 8.906 -4.988 -11.25 1 95.94 90 CYS B CA 1
ATOM 2130 C C . CYS B 1 90 ? 7.945 -5.648 -12.234 1 95.94 90 CYS B C 1
ATOM 2132 O O . CYS B 1 90 ? 7.426 -4.992 -13.133 1 95.94 90 CYS B O 1
ATOM 2134 N N . ILE B 1 91 ? 7.746 -6.926 -12.078 1 96 91 ILE B N 1
ATOM 2135 C CA . ILE B 1 91 ? 6.891 -7.672 -12.992 1 96 91 ILE B CA 1
ATOM 2136 C C . ILE B 1 91 ? 5.723 -8.281 -12.227 1 96 91 ILE B C 1
ATOM 2138 O O . ILE B 1 91 ? 5.902 -8.812 -11.133 1 96 91 ILE B O 1
ATOM 2142 N N . GLY B 1 92 ? 4.539 -8.188 -12.758 1 95 92 GLY B N 1
ATOM 2143 C CA . GLY B 1 92 ? 3.332 -8.727 -12.148 1 95 92 GLY B CA 1
ATOM 2144 C C . GLY B 1 92 ? 2.834 -9.984 -12.836 1 95 92 GLY B C 1
ATOM 2145 O O . GLY B 1 92 ? 3.059 -10.18 -14.031 1 95 92 GLY B O 1
ATOM 2146 N N . VAL B 1 93 ? 2.221 -10.805 -12.07 1 94.75 93 VAL B N 1
ATOM 2147 C CA . VAL B 1 93 ? 1.567 -12.008 -12.578 1 94.75 93 VAL B CA 1
ATOM 2148 C C . VAL B 1 93 ? 0.181 -12.148 -11.953 1 94.75 93 VAL B C 1
ATOM 2150 O O . VAL B 1 93 ? -0.047 -11.695 -10.828 1 94.75 93 VAL B O 1
ATOM 2153 N N . THR B 1 94 ? -0.754 -12.742 -12.688 1 93.88 94 THR B N 1
ATOM 2154 C CA . THR B 1 94 ? -2.094 -12.93 -12.141 1 93.88 94 THR B CA 1
ATOM 2155 C C . THR B 1 94 ? -2.135 -14.141 -11.219 1 93.88 94 THR B C 1
ATOM 2157 O O . THR B 1 94 ? -1.34 -15.07 -11.367 1 93.88 94 THR B O 1
ATOM 2160 N N . THR B 1 95 ? -3.045 -14.07 -10.297 1 92.31 95 THR B N 1
ATOM 2161 C CA . THR B 1 95 ? -3.225 -15.211 -9.398 1 92.31 95 THR B CA 1
ATOM 2162 C C . THR B 1 95 ? -3.623 -16.453 -10.18 1 92.31 95 THR B C 1
ATOM 2164 O O . THR B 1 95 ? -3.217 -17.562 -9.836 1 92.31 95 THR B O 1
ATOM 2167 N N . LEU B 1 96 ? -4.324 -16.297 -11.242 1 93.38 96 LEU B N 1
ATOM 2168 C CA . LEU B 1 96 ? -4.754 -17.422 -12.055 1 93.38 96 LEU B CA 1
ATOM 2169 C C . LEU B 1 96 ? -3.572 -18.047 -12.789 1 93.38 96 LEU B C 1
ATOM 2171 O O . LEU B 1 96 ? -3.479 -19.281 -12.891 1 93.38 96 LEU B O 1
ATOM 2175 N N . GLU B 1 97 ? -2.711 -17.203 -13.305 1 94.12 97 GLU B N 1
ATOM 2176 C CA . GLU B 1 97 ? -1.495 -17.688 -13.945 1 94.12 97 GLU B CA 1
ATOM 2177 C C . GLU B 1 97 ? -0.643 -18.5 -12.977 1 94.12 97 GLU B C 1
ATOM 2179 O O . GLU B 1 97 ? -0.122 -19.562 -13.328 1 94.12 97 GLU B O 1
ATOM 2184 N N . VAL B 1 98 ? -0.506 -18.016 -11.797 1 95.06 98 VAL B N 1
ATOM 2185 C CA . VAL B 1 98 ? 0.29 -18.703 -10.789 1 95.06 98 VAL B CA 1
ATOM 2186 C C . VAL B 1 98 ? -0.336 -20.062 -10.477 1 95.06 98 VAL B C 1
ATOM 2188 O O . VAL B 1 98 ? 0.361 -21.078 -10.43 1 95.06 98 VAL B O 1
ATOM 2191 N N . LEU B 1 99 ? -1.625 -20.031 -10.281 1 92.38 99 LEU B N 1
ATOM 2192 C CA . LEU B 1 99 ? -2.332 -21.266 -9.961 1 92.38 99 LEU B CA 1
ATOM 2193 C C . LEU B 1 99 ? -2.205 -22.266 -11.109 1 92.38 99 LEU B C 1
ATOM 2195 O O . LEU B 1 99 ? -2.057 -23.469 -10.867 1 92.38 99 LEU B O 1
ATOM 2199 N N . ALA B 1 100 ? -2.295 -21.781 -12.312 1 94 100 ALA B N 1
ATOM 2200 C CA . ALA B 1 100 ? -2.115 -22.672 -13.461 1 94 100 ALA B CA 1
ATOM 2201 C C . ALA B 1 100 ? -0.756 -23.359 -13.414 1 94 100 ALA B C 1
ATOM 2203 O O . ALA B 1 100 ? -0.662 -24.578 -13.625 1 94 100 ALA B O 1
ATOM 2204 N N . HIS B 1 101 ? 0.254 -22.609 -13.125 1 94.62 101 HIS B N 1
ATOM 2205 C CA . HIS B 1 101 ? 1.602 -23.156 -13.039 1 94.62 101 HIS B CA 1
ATOM 2206 C C . HIS B 1 101 ? 1.712 -24.172 -11.898 1 94.62 101 HIS B C 1
ATOM 2208 O O . HIS B 1 101 ? 2.42 -25.172 -12.016 1 94.62 101 HIS B O 1
ATOM 2214 N N . GLN B 1 102 ? 0.98 -23.906 -10.805 1 91.69 102 GLN B N 1
ATOM 2215 C CA . GLN B 1 102 ? 1.026 -24.766 -9.625 1 91.69 102 GLN B CA 1
ATOM 2216 C C . GLN B 1 102 ? 0.334 -26.094 -9.898 1 91.69 102 GLN B C 1
ATOM 2218 O O . GLN B 1 102 ? 0.72 -27.125 -9.336 1 91.69 102 GLN B O 1
ATOM 2223 N N . LEU B 1 103 ? -0.644 -26 -10.711 1 87.94 103 LEU B N 1
ATOM 2224 C CA . LEU B 1 103 ? -1.509 -27.172 -10.859 1 87.94 103 LEU B CA 1
ATOM 2225 C C . LEU B 1 103 ? -1.193 -27.922 -12.148 1 87.94 103 LEU B C 1
ATOM 2227 O O . LEU B 1 103 ? -1.771 -28.984 -12.414 1 87.94 103 LEU B O 1
ATOM 2231 N N . ILE B 1 104 ? -0.293 -27.453 -12.945 1 84.19 104 ILE B N 1
ATOM 2232 C CA . ILE B 1 104 ? -0.048 -27.953 -14.297 1 84.19 104 ILE B CA 1
ATOM 2233 C C . ILE B 1 104 ? 0.2 -29.453 -14.258 1 84.19 104 ILE B C 1
ATOM 2235 O O . ILE B 1 104 ? -0.258 -30.188 -15.133 1 84.19 104 ILE B O 1
ATOM 2239 N N . LYS B 1 105 ? 0.902 -29.891 -13.25 1 84.25 105 LYS B N 1
ATOM 2240 C CA . LYS B 1 105 ? 1.258 -31.312 -13.203 1 84.25 105 LYS B CA 1
ATOM 2241 C C . LYS B 1 105 ? 0.018 -32.188 -13.039 1 84.25 105 LYS B C 1
ATOM 2243 O O . LYS B 1 105 ? 0.043 -33.375 -13.359 1 84.25 105 LYS B O 1
ATOM 2248 N N . THR B 1 106 ? -1.064 -31.609 -12.594 1 83.56 106 THR B N 1
ATOM 2249 C CA . THR B 1 106 ? -2.281 -32.375 -12.336 1 83.56 106 THR B CA 1
ATOM 2250 C C . THR B 1 106 ? -3.244 -32.25 -13.516 1 83.56 106 THR B C 1
ATOM 2252 O O . THR B 1 106 ? -4.285 -32.906 -13.539 1 83.56 106 THR B O 1
ATOM 2255 N N . VAL B 1 107 ? -2.803 -31.438 -14.469 1 80.69 107 VAL B N 1
ATOM 2256 C CA . VAL B 1 107 ? -3.697 -31.156 -15.586 1 80.69 107 VAL B CA 1
ATOM 2257 C C . VAL B 1 107 ? -3.402 -32.094 -16.75 1 80.69 107 VAL B C 1
ATOM 2259 O O . VAL B 1 107 ? -2.25 -32.25 -17.156 1 80.69 107 VAL B O 1
ATOM 2262 N N . LEU B 1 108 ? -4.41 -32.75 -17.266 1 83.56 108 LEU B N 1
ATOM 2263 C CA . LEU B 1 108 ? -4.262 -33.719 -18.344 1 83.56 108 LEU B CA 1
ATOM 2264 C C . LEU B 1 108 ? -4.852 -33.188 -19.641 1 83.56 108 LEU B C 1
ATOM 2266 O O . LEU B 1 108 ? -4.543 -33.719 -20.719 1 83.56 108 LEU B O 1
ATOM 2270 N N . GLU B 1 109 ? -5.551 -32.156 -19.469 1 86.88 109 GLU B N 1
ATOM 2271 C CA . GLU B 1 109 ? -6.309 -31.641 -20.594 1 86.88 109 GLU B CA 1
ATOM 2272 C C . GLU B 1 109 ? -5.473 -30.656 -21.422 1 86.88 109 GLU B C 1
ATOM 2274 O O . GLU B 1 109 ? -4.59 -29.984 -20.875 1 86.88 109 GLU B O 1
ATOM 2279 N N . ASP B 1 110 ? -5.867 -30.625 -22.641 1 92.75 110 ASP B N 1
ATOM 2280 C CA . ASP B 1 110 ? -5.207 -29.672 -23.531 1 92.75 110 ASP B CA 1
ATOM 2281 C C . ASP B 1 110 ? -5.613 -28.234 -23.188 1 92.75 110 ASP B C 1
ATOM 2283 O O . ASP B 1 110 ? -4.855 -27.297 -23.438 1 92.75 110 ASP B O 1
ATOM 2287 N N . LYS B 1 111 ? -6.84 -28.141 -22.781 1 95.44 111 LYS B N 1
ATOM 2288 C CA . LYS B 1 111 ? -7.387 -26.859 -22.328 1 95.44 111 LYS B CA 1
ATOM 2289 C C . LYS B 1 111 ? -8.148 -27 -21.016 1 95.44 111 LYS B C 1
ATOM 2291 O O . LYS B 1 111 ? -8.82 -28.016 -20.797 1 95.44 111 LYS B O 1
ATOM 2296 N N . PHE B 1 112 ? -8.023 -26.047 -20.203 1 95 112 PHE B N 1
ATOM 2297 C CA . PHE B 1 112 ? -8.695 -26.141 -18.906 1 95 112 PHE B CA 1
ATOM 2298 C C . PHE B 1 112 ? -8.906 -24.75 -18.312 1 95 112 PHE B C 1
ATOM 2300 O O . PHE B 1 112 ? -8.172 -23.812 -18.625 1 95 112 PHE B O 1
ATOM 2307 N N . TYR B 1 113 ? -9.875 -24.641 -17.469 1 94.19 113 TYR B N 1
ATOM 2308 C CA . TYR B 1 113 ? -10.125 -23.406 -16.75 1 94.19 113 TYR B CA 1
ATOM 2309 C C . TYR B 1 113 ? -9.461 -23.422 -15.383 1 94.19 113 TYR B C 1
ATOM 2311 O O . TYR B 1 113 ? -9.461 -24.453 -14.703 1 94.19 113 TYR B O 1
ATOM 2319 N N . ILE B 1 114 ? -8.859 -22.297 -15.078 1 93.25 114 ILE B N 1
ATOM 2320 C CA . ILE B 1 114 ? -8.492 -22.031 -13.695 1 93.25 114 ILE B CA 1
ATOM 2321 C C . ILE B 1 114 ? -9.523 -21.094 -13.062 1 93.25 114 ILE B C 1
ATOM 2323 O O . ILE B 1 114 ? -9.914 -20.094 -13.664 1 93.25 114 ILE B O 1
ATOM 2327 N N . THR B 1 115 ? -9.969 -21.484 -11.82 1 90.94 115 THR B N 1
ATOM 2328 C CA . THR B 1 115 ? -10.984 -20.672 -11.172 1 90.94 115 THR B CA 1
ATOM 2329 C C . THR B 1 115 ? -10.555 -20.297 -9.758 1 90.94 115 THR B C 1
ATOM 2331 O O . THR B 1 115 ? -9.859 -21.062 -9.086 1 90.94 115 THR B O 1
ATOM 2334 N N . ILE B 1 116 ? -10.875 -19.078 -9.391 1 89.25 116 ILE B N 1
ATOM 2335 C CA . ILE B 1 116 ? -10.711 -18.594 -8.023 1 89.25 116 ILE B CA 1
ATOM 2336 C C . ILE B 1 116 ? -12.023 -17.984 -7.531 1 89.25 116 ILE B C 1
ATOM 2338 O O . ILE B 1 116 ? -12.695 -17.266 -8.266 1 89.25 116 ILE B O 1
ATOM 2342 N N . ALA B 1 117 ? -12.359 -18.312 -6.312 1 88.19 117 ALA B N 1
ATOM 2343 C CA . ALA B 1 117 ? -13.602 -17.781 -5.754 1 88.19 117 ALA B CA 1
ATOM 2344 C C . ALA B 1 117 ? -13.531 -16.25 -5.625 1 88.19 117 ALA B C 1
ATOM 2346 O O . ALA B 1 117 ? -12.516 -15.711 -5.172 1 88.19 117 ALA B O 1
ATOM 2347 N N . ALA B 1 118 ? -14.539 -15.578 -6.086 1 84.81 118 ALA B N 1
ATOM 2348 C CA . ALA B 1 118 ? -14.625 -14.125 -6.008 1 84.81 118 ALA B CA 1
ATOM 2349 C C . ALA B 1 118 ? -15.648 -13.688 -4.961 1 84.81 118 ALA B C 1
ATOM 2351 O O . ALA B 1 118 ? -15.898 -12.492 -4.785 1 84.81 118 ALA B O 1
ATOM 2352 N N . GLY B 1 119 ? -16.281 -14.617 -4.254 1 81.19 119 GLY B N 1
ATOM 2353 C CA . GLY B 1 119 ? -17.328 -14.32 -3.303 1 81.19 119 GLY B CA 1
ATOM 2354 C C . GLY B 1 119 ? -18.719 -14.297 -3.932 1 81.19 119 GLY B C 1
ATOM 2355 O O . GLY B 1 119 ? -18.844 -14.117 -5.145 1 81.19 119 GLY B O 1
ATOM 2356 N N . ARG B 1 120 ? -19.734 -14.469 -3.09 1 86.88 120 ARG B N 1
ATOM 2357 C CA . ARG B 1 120 ? -21.141 -14.367 -3.432 1 86.88 120 ARG B CA 1
ATOM 2358 C C . ARG B 1 120 ? -21.5 -15.297 -4.59 1 86.88 120 ARG B C 1
ATOM 2360 O O . ARG B 1 120 ? -22.25 -14.914 -5.488 1 86.88 120 ARG B O 1
ATOM 2367 N N . GLY B 1 121 ? -20.859 -16.438 -4.652 1 85.94 121 GLY B N 1
ATOM 2368 C CA . GLY B 1 121 ? -21.172 -17.469 -5.637 1 85.94 121 GLY B CA 1
ATOM 2369 C C . GLY B 1 121 ? -20.547 -17.188 -6.996 1 85.94 121 GLY B C 1
ATOM 2370 O O . GLY B 1 121 ? -20.906 -17.844 -7.984 1 85.94 121 GLY B O 1
ATOM 2371 N N . ARG B 1 122 ? -19.734 -16.266 -7.004 1 91.06 122 ARG B N 1
ATOM 2372 C CA . ARG B 1 122 ? -19.062 -15.922 -8.258 1 91.06 122 ARG B CA 1
ATOM 2373 C C . ARG B 1 122 ? -17.609 -16.375 -8.242 1 91.06 122 ARG B C 1
ATOM 2375 O O . ARG B 1 122 ? -17.047 -16.625 -7.172 1 91.06 122 ARG B O 1
ATOM 2382 N N . TYR B 1 123 ? -17.031 -16.5 -9.477 1 90.88 123 TYR B N 1
ATOM 2383 C CA . TYR B 1 123 ? -15.672 -17 -9.633 1 90.88 123 TYR B CA 1
ATOM 2384 C C . TYR B 1 123 ? -14.938 -16.281 -10.75 1 90.88 123 TYR B C 1
ATOM 2386 O O . TYR B 1 123 ? -15.523 -16 -11.805 1 90.88 123 TYR B O 1
ATOM 2394 N N . TYR B 1 124 ? -13.719 -15.953 -10.484 1 92.75 124 TYR B N 1
ATOM 2395 C CA . TYR B 1 124 ? -12.836 -15.57 -11.578 1 92.75 124 TYR B CA 1
ATOM 2396 C C . TYR B 1 124 ? -12.367 -16.781 -12.359 1 92.75 124 TYR B C 1
ATOM 2398 O O . TYR B 1 124 ? -11.938 -17.781 -11.773 1 92.75 124 TYR B O 1
ATOM 2406 N N . CYS B 1 125 ? -12.461 -16.672 -13.648 1 93.56 125 CYS B N 1
ATOM 2407 C CA . CYS B 1 125 ? -12.117 -17.812 -14.492 1 93.56 125 CYS B CA 1
ATOM 2408 C C . CYS B 1 125 ? -11.25 -17.375 -15.672 1 93.56 125 CYS B C 1
ATOM 2410 O O . CYS B 1 125 ? -11.477 -16.312 -16.25 1 93.56 125 CYS B O 1
ATOM 2412 N N . GLN B 1 126 ? -10.344 -18.188 -16 1 95.5 126 GLN B N 1
ATOM 2413 C CA . GLN B 1 126 ? -9.531 -17.953 -17.188 1 95.5 126 GLN B CA 1
ATOM 2414 C C . GLN B 1 126 ? -9.133 -19.281 -17.844 1 95.5 126 GLN B C 1
ATOM 2416 O O . GLN B 1 126 ? -8.773 -20.234 -17.172 1 95.5 126 GLN B O 1
ATOM 2421 N N . LEU B 1 127 ? -9.227 -19.328 -19.172 1 96.69 127 LEU B N 1
ATOM 2422 C CA . LEU B 1 127 ? -8.906 -20.516 -19.938 1 96.69 127 LEU B CA 1
ATOM 2423 C C . LEU B 1 127 ? -7.422 -20.562 -20.297 1 96.69 127 LEU B C 1
ATOM 2425 O O . LEU B 1 127 ? -6.867 -19.562 -20.75 1 96.69 127 LEU B O 1
ATOM 2429 N N . PHE B 1 128 ? -6.777 -21.672 -20.031 1 97 128 PHE B N 1
ATOM 2430 C CA . PHE B 1 128 ? -5.379 -21.906 -20.391 1 97 128 PHE B CA 1
ATOM 2431 C C . PHE B 1 128 ? -5.238 -23.141 -21.266 1 97 128 PHE B C 1
ATOM 2433 O O . PHE B 1 128 ? -6.121 -24 -21.266 1 97 128 PHE B O 1
ATOM 2440 N N . ASN B 1 129 ? -4.105 -23.203 -22 1 95.88 129 ASN B N 1
ATOM 2441 C CA . ASN B 1 129 ? -3.75 -24.469 -22.641 1 95.88 129 ASN B CA 1
ATOM 2442 C C . ASN B 1 129 ? -2.682 -25.203 -21.844 1 95.88 129 ASN B C 1
ATOM 2444 O O . ASN B 1 129 ? -2.246 -24.734 -20.781 1 95.88 129 ASN B O 1
ATOM 2448 N N . CYS B 1 130 ? -2.252 -26.359 -22.359 1 92.75 130 CYS B N 1
ATOM 2449 C CA . CYS B 1 130 ? -1.343 -27.234 -21.625 1 92.75 130 CYS B CA 1
ATOM 2450 C C . CYS B 1 130 ? 0.066 -26.656 -21.594 1 92.75 130 CYS B C 1
ATOM 2452 O O . CYS B 1 130 ? 0.927 -27.141 -20.859 1 92.75 130 CYS B O 1
ATOM 2454 N N . PHE B 1 131 ? 0.345 -25.562 -22.328 1 92.56 131 PHE B N 1
ATOM 2455 C CA . PHE B 1 131 ? 1.625 -24.859 -22.281 1 92.56 131 PHE B CA 1
ATOM 2456 C C . PHE B 1 131 ? 1.56 -23.656 -21.359 1 92.56 131 PHE B C 1
ATOM 2458 O O . PHE B 1 131 ? 2.479 -22.828 -21.328 1 92.56 131 PHE B O 1
ATOM 2465 N N . LEU B 1 132 ? 0.436 -23.484 -20.641 1 94.69 132 LEU B N 1
ATOM 2466 C CA . LEU B 1 132 ? 0.206 -22.469 -19.641 1 94.69 132 LEU B CA 1
ATOM 2467 C C . LEU B 1 132 ? 0.099 -21.078 -20.281 1 94.69 132 LEU B C 1
ATOM 2469 O O . LEU B 1 132 ? 0.495 -20.078 -19.672 1 94.69 132 LEU B O 1
ATOM 2473 N N . ILE B 1 133 ? -0.331 -21.125 -21.484 1 94.25 133 ILE B N 1
ATOM 2474 C CA . ILE B 1 133 ? -0.641 -19.891 -22.188 1 94.25 133 ILE B CA 1
ATOM 2475 C C . ILE B 1 133 ? -2.121 -19.562 -22.016 1 94.25 133 ILE B C 1
ATOM 2477 O O . ILE B 1 133 ? -2.984 -20.422 -22.203 1 94.25 133 ILE B O 1
ATOM 2481 N N . ALA B 1 134 ? -2.377 -18.344 -21.609 1 95.88 134 ALA B N 1
ATOM 2482 C CA . ALA B 1 134 ? -3.764 -17.922 -21.453 1 95.88 134 ALA B CA 1
ATOM 2483 C C . ALA B 1 134 ? -4.461 -17.828 -22.812 1 95.88 134 ALA B C 1
ATOM 2485 O O . ALA B 1 134 ? -3.949 -17.203 -23.734 1 95.88 134 ALA B O 1
ATOM 2486 N N . LEU B 1 135 ? -5.629 -18.406 -22.859 1 96.69 135 LEU B N 1
ATOM 2487 C CA . LEU B 1 135 ? -6.379 -18.422 -24.109 1 96.69 135 LEU B CA 1
ATOM 2488 C C . LEU B 1 135 ? -7.562 -17.469 -24.062 1 96.69 135 LEU B C 1
ATOM 2490 O O . LEU B 1 135 ? -8.25 -17.266 -25.062 1 96.69 135 LEU B O 1
ATOM 2494 N N . SER B 1 136 ? -7.875 -16.922 -22.875 1 96.06 136 SER B N 1
ATOM 2495 C CA . SER B 1 136 ? -8.969 -15.977 -22.703 1 96.06 136 SER B CA 1
ATOM 2496 C C . SER B 1 136 ? -8.602 -14.898 -21.688 1 96.06 136 SER B C 1
ATOM 2498 O O . SER B 1 136 ? -7.609 -15.031 -20.969 1 96.06 136 SER B O 1
ATOM 2500 N N . GLU B 1 137 ? -9.336 -13.891 -21.703 1 95.62 137 GLU B N 1
ATOM 2501 C CA . GLU B 1 137 ? -9.25 -12.938 -20.594 1 95.62 137 GLU B CA 1
ATOM 2502 C C . GLU B 1 137 ? -9.852 -13.516 -19.312 1 95.62 137 GLU B C 1
ATOM 2504 O O . GLU B 1 137 ? -10.461 -14.586 -19.344 1 95.62 137 GLU B O 1
ATOM 2509 N N . ILE B 1 138 ? -9.57 -12.906 -18.25 1 94.88 138 ILE B N 1
ATOM 2510 C CA . ILE B 1 138 ? -10.195 -13.281 -16.984 1 94.88 138 ILE B CA 1
ATOM 2511 C C . ILE B 1 138 ? -11.656 -12.859 -16.984 1 94.88 138 ILE B C 1
ATOM 2513 O O . ILE B 1 138 ? -11.984 -11.719 -17.344 1 94.88 138 ILE B O 1
ATOM 2517 N N . LYS B 1 139 ? -12.516 -13.758 -16.609 1 94.25 139 LYS B N 1
ATOM 2518 C CA . LYS B 1 139 ? -13.953 -13.492 -16.562 1 94.25 139 LYS B CA 1
ATOM 2519 C C . LYS B 1 139 ? -14.523 -13.797 -15.18 1 94.25 139 LYS B C 1
ATOM 2521 O O . LYS B 1 139 ? -13.969 -14.617 -14.445 1 94.25 139 LYS B O 1
ATOM 2526 N N . LEU B 1 140 ? -15.516 -13.086 -14.883 1 93.56 140 LEU B N 1
ATOM 2527 C CA . LEU B 1 140 ? -16.297 -13.367 -13.68 1 93.56 140 LEU B CA 1
ATOM 2528 C C . LEU B 1 140 ? -17.547 -14.148 -14.023 1 93.56 140 LEU B C 1
ATOM 2530 O O . LEU B 1 140 ? -18.406 -13.664 -14.766 1 93.56 140 LEU B O 1
ATOM 2534 N N . LEU B 1 141 ? -17.656 -15.297 -13.484 1 93.62 141 LEU B N 1
ATOM 2535 C CA . LEU B 1 141 ? -18.781 -16.172 -13.812 1 93.62 141 LEU B CA 1
ATOM 2536 C C . LEU B 1 141 ? -19.531 -16.594 -12.555 1 93.62 141 LEU B C 1
ATOM 2538 O O . LEU B 1 141 ? -18.938 -16.672 -11.469 1 93.62 141 LEU B O 1
ATOM 2542 N N . GLU B 1 142 ? -20.766 -16.828 -12.719 1 93.88 142 GLU B N 1
ATOM 2543 C CA . GLU B 1 142 ? -21.562 -17.406 -11.641 1 93.88 142 GLU B CA 1
ATOM 2544 C C . GLU B 1 142 ? -21.453 -18.922 -11.609 1 93.88 142 GLU B C 1
ATOM 2546 O O . GLU B 1 142 ? -21.016 -19.531 -12.594 1 93.88 142 GLU B O 1
ATOM 2551 N N . GLY B 1 143 ? -21.812 -19.438 -10.492 1 90.56 143 GLY B N 1
ATOM 2552 C CA . GLY B 1 143 ? -21.734 -20.875 -10.336 1 90.56 143 GLY B CA 1
ATOM 2553 C C . GLY B 1 143 ? -22.406 -21.641 -11.453 1 90.56 143 GLY B C 1
ATOM 2554 O O . GLY B 1 143 ? -21.859 -22.625 -11.969 1 90.56 143 GLY B O 1
ATOM 2555 N N . GLU B 1 144 ? -23.562 -21.172 -11.844 1 93 144 GLU B N 1
ATOM 2556 C CA . GLU B 1 144 ? -24.328 -21.844 -12.891 1 93 144 GLU B CA 1
ATOM 2557 C C . GLU B 1 144 ? -23.594 -21.797 -14.227 1 93 144 GLU B C 1
ATOM 2559 O O . GLU B 1 144 ? -23.625 -22.75 -15 1 93 144 GLU B O 1
ATOM 2564 N N . GLU B 1 145 ? -22.938 -20.719 -14.508 1 94.12 145 GLU B N 1
ATOM 2565 C CA . GLU B 1 145 ? -22.172 -20.547 -15.742 1 94.12 145 GLU B CA 1
ATOM 2566 C C . GLU B 1 145 ? -20.953 -21.469 -15.766 1 94.12 145 GLU B C 1
ATOM 2568 O O . GLU B 1 145 ? -20.609 -22.031 -16.812 1 94.12 145 GLU B O 1
ATOM 2573 N N . ILE B 1 146 ? -20.422 -21.578 -14.641 1 90.5 146 ILE B N 1
ATOM 2574 C CA . ILE B 1 146 ? -19.25 -22.438 -14.516 1 90.5 146 ILE B CA 1
ATOM 2575 C C . ILE B 1 146 ? -19.641 -23.891 -14.828 1 90.5 146 ILE B C 1
ATOM 2577 O O . ILE B 1 146 ? -18.891 -24.609 -15.484 1 90.5 146 ILE B O 1
ATOM 2581 N N . SER B 1 147 ? -20.75 -24.25 -14.242 1 90.5 147 SER B N 1
ATOM 2582 C CA . SER B 1 147 ? -21.219 -25.625 -14.406 1 90.5 147 SER B CA 1
ATOM 2583 C C . SER B 1 147 ? -21.453 -25.953 -15.875 1 90.5 147 SER B C 1
ATOM 2585 O O . SER B 1 147 ? -21.5 -27.125 -16.266 1 90.5 147 SER B O 1
ATOM 2587 N N . ARG B 1 148 ? -21.578 -24.969 -16.703 1 93.12 148 ARG B N 1
ATOM 2588 C CA . ARG B 1 148 ? -21.906 -25.172 -18.109 1 93.12 148 ARG B CA 1
ATOM 2589 C C . ARG B 1 148 ? -20.641 -25.203 -18.953 1 93.12 148 ARG B C 1
ATOM 2591 O O . ARG B 1 148 ? -20.703 -25.438 -20.172 1 93.12 148 ARG B O 1
ATOM 2598 N N . LEU B 1 149 ? -19.547 -24.938 -18.281 1 92.06 149 LEU B N 1
ATOM 2599 C CA . LEU B 1 149 ? -18.297 -24.984 -19.031 1 92.06 149 LEU B CA 1
ATOM 2600 C C . LEU B 1 149 ? -17.969 -26.406 -19.484 1 92.06 149 LEU B C 1
ATOM 2602 O O . LEU B 1 149 ? -18.188 -27.359 -18.719 1 92.06 149 LEU B O 1
ATOM 2606 N N . ASN B 1 150 ? -17.453 -26.531 -20.641 1 91.31 150 ASN B N 1
ATOM 2607 C CA . ASN B 1 150 ? -17.172 -27.844 -21.219 1 91.31 150 ASN B CA 1
ATOM 2608 C C . ASN B 1 150 ? -15.781 -28.344 -20.812 1 91.31 150 ASN B C 1
ATOM 2610 O O . ASN B 1 150 ? -15.547 -29.547 -20.734 1 91.31 150 ASN B O 1
ATOM 2614 N N . GLU B 1 151 ? -14.938 -27.391 -20.672 1 92.06 151 GLU B N 1
ATOM 2615 C CA . GLU B 1 151 ? -13.562 -27.75 -20.328 1 92.06 151 GLU B CA 1
ATOM 2616 C C . GLU B 1 151 ? -13.438 -28.109 -18.844 1 92.06 151 GLU B C 1
ATOM 2618 O O . GLU B 1 151 ? -14.289 -27.75 -18.031 1 92.06 151 GLU B O 1
ATOM 2623 N N . ALA B 1 152 ? -12.352 -28.906 -18.562 1 91.31 152 ALA B N 1
ATOM 2624 C CA . ALA B 1 152 ? -12.055 -29.219 -17.156 1 91.31 152 ALA B CA 1
ATOM 2625 C C . ALA B 1 152 ? -11.812 -27.953 -16.359 1 91.31 152 ALA B C 1
ATOM 2627 O O . ALA B 1 152 ? -11.297 -26.953 -16.891 1 91.31 152 ALA B O 1
ATOM 2628 N N . ILE B 1 153 ? -12.148 -27.984 -15.102 1 90.62 153 ILE B N 1
ATOM 2629 C CA . ILE B 1 153 ? -12 -26.828 -14.227 1 90.62 153 ILE B CA 1
ATOM 2630 C C . ILE B 1 153 ? -11.102 -27.188 -13.047 1 90.62 153 ILE B C 1
ATOM 2632 O O . ILE B 1 153 ? -11.312 -28.188 -12.375 1 90.62 153 ILE B O 1
ATOM 2636 N N . TYR B 1 154 ? -10.094 -26.406 -13.039 1 88.19 154 TYR B N 1
ATOM 2637 C CA . TYR B 1 154 ? -9.203 -26.562 -11.898 1 88.19 154 TYR B CA 1
ATOM 2638 C C . TYR B 1 154 ? -9.203 -25.312 -11.031 1 88.19 154 TYR B C 1
ATOM 2640 O O . TYR B 1 154 ? -9.539 -24.219 -11.5 1 88.19 154 TYR B O 1
ATOM 2648 N N . GLY B 1 155 ? -8.68 -25.484 -10.008 1 78.56 155 GLY B N 1
ATOM 2649 C CA . GLY B 1 155 ? -8.711 -24.375 -9.062 1 78.56 155 GLY B CA 1
ATOM 2650 C C . GLY B 1 155 ? -9.984 -24.328 -8.25 1 78.56 155 GLY B C 1
ATOM 2651 O O . GLY B 1 155 ? -10.758 -25.281 -8.227 1 78.56 155 GLY B O 1
ATOM 2652 N N . ASP B 1 156 ? -10.617 -24 -7.238 1 66.75 156 ASP B N 1
ATOM 2653 C CA . ASP B 1 156 ? -11.805 -23.688 -6.449 1 66.75 156 ASP B CA 1
ATOM 2654 C C . ASP B 1 156 ? -11.43 -23.125 -5.078 1 66.75 156 ASP B C 1
ATOM 2656 O O . ASP B 1 156 ? -10.672 -23.766 -4.336 1 66.75 156 ASP B O 1
ATOM 2660 N N . TYR B 1 157 ? -11.633 -21.734 -5.102 1 55.12 157 TYR B N 1
ATOM 2661 C CA . TYR B 1 157 ? -11.266 -21.047 -3.867 1 55.12 157 TYR B CA 1
ATOM 2662 C C . TYR B 1 157 ? -12.242 -21.375 -2.746 1 55.12 157 TYR B C 1
ATOM 2664 O O . TYR B 1 157 ? -12.242 -20.719 -1.7 1 55.12 157 TYR B O 1
ATOM 2672 N N . ARG B 1 158 ? -13.398 -22.312 -2.969 1 54.22 158 ARG B N 1
ATOM 2673 C CA . ARG B 1 158 ? -14.188 -22.547 -1.767 1 54.22 158 ARG B CA 1
ATOM 2674 C C . ARG B 1 158 ? -13.297 -22.703 -0.542 1 54.22 158 ARG B C 1
ATOM 2676 O O . ARG B 1 158 ? -13.758 -22.562 0.593 1 54.22 158 ARG B O 1
ATOM 2683 N N . GLN B 1 159 ? -12.094 -23.031 -0.827 1 51.81 159 GLN B N 1
ATOM 2684 C CA . GLN B 1 159 ? -11.094 -23.016 0.235 1 51.81 159 GLN B CA 1
ATOM 2685 C C . GLN B 1 159 ? -10.023 -21.969 -0.034 1 51.81 159 GLN B C 1
ATOM 2687 O O . GLN B 1 159 ? -9.922 -21.453 -1.146 1 51.81 159 GLN B O 1
ATOM 2692 N N . LYS B 1 160 ? -9.391 -21.484 1.012 1 56.72 160 LYS B N 1
ATOM 2693 C CA . LYS B 1 160 ? -8.359 -20.453 0.927 1 56.72 160 LYS B CA 1
ATOM 2694 C C . LYS B 1 160 ? -7.281 -20.844 -0.084 1 56.72 160 LYS B C 1
ATOM 2696 O O . LYS B 1 160 ? -6.641 -21.875 0.048 1 56.72 160 LYS B O 1
ATOM 2701 N N . THR B 1 161 ? -7.43 -20.406 -1.359 1 63.78 161 THR B N 1
ATOM 2702 C CA . THR B 1 161 ? -6.406 -20.641 -2.371 1 63.78 161 THR B CA 1
ATOM 2703 C C . THR B 1 161 ? -5.035 -20.188 -1.867 1 63.78 161 THR B C 1
ATOM 2705 O O . THR B 1 161 ? -4.91 -19.125 -1.263 1 63.78 161 THR B O 1
ATOM 2708 N N . ILE B 1 162 ? -4.082 -21.156 -1.861 1 74.44 162 ILE B N 1
ATOM 2709 C CA . ILE B 1 162 ? -2.729 -20.844 -1.425 1 74.44 162 ILE B CA 1
ATOM 2710 C C . ILE B 1 162 ? -1.84 -20.594 -2.643 1 74.44 162 ILE B C 1
ATOM 2712 O O . ILE B 1 162 ? -1.709 -21.453 -3.51 1 74.44 162 ILE B O 1
ATOM 2716 N N . ILE B 1 163 ? -1.435 -19.438 -2.799 1 86.12 163 ILE B N 1
ATOM 2717 C CA . ILE B 1 163 ? -0.485 -19.062 -3.84 1 86.12 163 ILE B CA 1
ATOM 2718 C C . ILE B 1 163 ? 0.94 -19.312 -3.355 1 86.12 163 ILE B C 1
ATOM 2720 O O . ILE B 1 163 ? 1.302 -18.938 -2.238 1 86.12 163 ILE B O 1
ATOM 2724 N N . ASP B 1 164 ? 1.634 -20.094 -4.137 1 91.38 164 ASP B N 1
ATOM 2725 C CA . ASP B 1 164 ? 3.053 -20.297 -3.869 1 91.38 164 ASP B CA 1
ATOM 2726 C C . ASP B 1 164 ? 3.891 -19.156 -4.441 1 91.38 164 ASP B C 1
ATOM 2728 O O . ASP B 1 164 ? 4.105 -19.078 -5.652 1 91.38 164 ASP B O 1
ATOM 2732 N N . THR B 1 165 ? 4.402 -18.375 -3.545 1 95.31 165 THR B N 1
ATOM 2733 C CA . THR B 1 165 ? 5.098 -17.172 -3.963 1 95.31 165 THR B CA 1
ATOM 2734 C C . THR B 1 165 ? 6.406 -17.516 -4.664 1 95.31 165 THR B C 1
ATOM 2736 O O . THR B 1 165 ? 6.945 -16.703 -5.418 1 95.31 165 THR B O 1
ATOM 2739 N N . THR B 1 166 ? 6.938 -18.719 -4.496 1 96.31 166 THR B N 1
ATOM 2740 C CA . THR B 1 166 ? 8.117 -19.141 -5.242 1 96.31 166 THR B CA 1
ATOM 2741 C C . THR B 1 166 ? 7.801 -19.281 -6.727 1 96.31 166 THR B C 1
ATOM 2743 O O . THR B 1 166 ? 8.656 -19.031 -7.578 1 96.31 166 THR B O 1
ATOM 2746 N N . VAL B 1 167 ? 6.59 -19.719 -7.012 1 95.88 167 VAL B N 1
ATOM 2747 C CA . VAL B 1 167 ? 6.145 -19.844 -8.398 1 95.88 167 VAL B CA 1
ATOM 2748 C C . VAL B 1 167 ? 6.016 -18.453 -9.023 1 95.88 167 VAL B C 1
ATOM 2750 O O . VAL B 1 167 ? 6.332 -18.266 -10.203 1 95.88 167 VAL B O 1
ATOM 2753 N N . VAL B 1 168 ? 5.602 -17.484 -8.211 1 96.69 168 VAL B N 1
ATOM 2754 C CA . VAL B 1 168 ? 5.539 -16.109 -8.672 1 96.69 168 VAL B CA 1
ATOM 2755 C C . VAL B 1 168 ? 6.922 -15.656 -9.148 1 96.69 168 VAL B C 1
ATOM 2757 O O . VAL B 1 168 ? 7.055 -15.094 -10.242 1 96.69 168 VAL B O 1
ATOM 2760 N N . ALA B 1 169 ? 7.922 -15.938 -8.359 1 97.81 169 ALA B N 1
ATOM 2761 C CA . ALA B 1 169 ? 9.297 -15.586 -8.703 1 97.81 169 ALA B CA 1
ATOM 2762 C C . ALA B 1 169 ? 9.727 -16.25 -10.008 1 97.81 169 ALA B C 1
ATOM 2764 O O . ALA B 1 169 ? 10.336 -15.602 -10.867 1 97.81 169 ALA B O 1
ATOM 2765 N N . ASN B 1 170 ? 9.367 -17.5 -10.148 1 96.62 170 ASN B N 1
ATOM 2766 C CA . ASN B 1 170 ? 9.773 -18.25 -11.328 1 96.62 170 ASN B CA 1
ATOM 2767 C C . ASN B 1 170 ? 9.141 -17.688 -12.602 1 96.62 170 ASN B C 1
ATOM 2769 O O . ASN B 1 170 ? 9.82 -17.516 -13.609 1 96.62 170 ASN B O 1
ATOM 2773 N N . ILE B 1 171 ? 7.867 -17.422 -12.539 1 95.88 171 ILE B N 1
ATOM 2774 C CA . ILE B 1 171 ? 7.156 -16.906 -13.703 1 95.88 171 ILE B CA 1
ATOM 2775 C C . ILE B 1 171 ? 7.746 -15.555 -14.109 1 95.88 171 ILE B C 1
ATOM 2777 O O . ILE B 1 171 ? 8.039 -15.328 -15.281 1 95.88 171 ILE B O 1
ATOM 2781 N N . CYS B 1 172 ? 7.977 -14.727 -13.109 1 96.44 172 CYS B N 1
ATOM 2782 C CA . CYS B 1 172 ? 8.445 -13.383 -13.391 1 96.44 172 CYS B CA 1
ATOM 2783 C C . CYS B 1 172 ? 9.898 -13.398 -13.875 1 96.44 172 CYS B C 1
ATOM 2785 O O . CYS B 1 172 ? 10.289 -12.578 -14.703 1 96.44 172 CYS B O 1
ATOM 2787 N N . SER B 1 173 ? 10.68 -14.344 -13.352 1 96 173 SER B N 1
ATOM 2788 C CA . SER B 1 173 ? 12.031 -14.523 -13.859 1 96 173 SER B CA 1
ATOM 2789 C C . SER B 1 173 ? 12.023 -14.844 -15.352 1 96 173 SER B C 1
ATOM 2791 O O . SER B 1 173 ? 12.805 -14.273 -16.125 1 96 173 SER B O 1
ATOM 2793 N N . THR B 1 174 ? 11.133 -15.719 -15.703 1 94.44 174 THR B N 1
ATOM 2794 C CA . THR B 1 174 ? 11.016 -16.109 -17.109 1 94.44 174 THR B CA 1
ATOM 2795 C C . THR B 1 174 ? 10.547 -14.922 -17.953 1 94.44 174 THR B C 1
ATOM 2797 O O . THR B 1 174 ? 11.086 -14.68 -19.031 1 94.44 174 THR B O 1
ATOM 2800 N N . LYS B 1 175 ? 9.594 -14.203 -17.453 1 93.75 175 LYS B N 1
ATOM 2801 C CA . LYS B 1 175 ? 9.117 -13.023 -18.172 1 93.75 175 LYS B CA 1
ATOM 2802 C C . LYS B 1 175 ? 10.234 -12 -18.344 1 93.75 175 LYS B C 1
ATOM 2804 O O . LYS B 1 175 ? 10.344 -11.375 -19.406 1 93.75 175 LYS B O 1
ATOM 2809 N N . PHE B 1 176 ? 11.031 -11.867 -17.328 1 94.5 176 PHE B N 1
ATOM 2810 C CA . PHE B 1 176 ? 12.148 -10.93 -17.375 1 94.5 176 PHE B CA 1
ATOM 2811 C C . PHE B 1 176 ? 13.148 -11.336 -18.453 1 94.5 176 PHE B C 1
ATOM 2813 O O . PHE B 1 176 ? 13.586 -10.492 -19.25 1 94.5 176 PHE B O 1
ATOM 2820 N N . LYS B 1 177 ? 13.391 -12.594 -18.469 1 93 177 LYS B N 1
ATOM 2821 C CA . LYS B 1 177 ? 14.352 -13.109 -19.453 1 93 177 LYS B CA 1
ATOM 2822 C C . LYS B 1 177 ? 13.836 -12.93 -20.875 1 93 177 LYS B C 1
ATOM 2824 O O . LYS B 1 177 ? 14.617 -12.719 -21.797 1 93 177 LYS B O 1
ATOM 2829 N N . ASN B 1 178 ? 12.57 -12.93 -20.984 1 90.31 178 ASN B N 1
ATOM 2830 C CA . ASN B 1 178 ? 11.945 -12.781 -22.297 1 90.31 178 ASN B CA 1
ATOM 2831 C C . ASN B 1 178 ? 11.664 -11.32 -22.609 1 90.31 178 ASN B C 1
ATOM 2833 O O . ASN B 1 178 ? 10.984 -11.023 -23.609 1 90.31 178 ASN B O 1
ATOM 2837 N N . ARG B 1 179 ? 12.047 -10.336 -21.703 1 85.75 179 ARG B N 1
ATOM 2838 C CA . ARG B 1 179 ? 11.938 -8.891 -21.875 1 85.75 179 ARG B CA 1
ATOM 2839 C C . ARG B 1 179 ? 10.477 -8.445 -21.875 1 85.75 179 ARG B C 1
ATOM 2841 O O . ARG B 1 179 ? 10.117 -7.477 -22.547 1 85.75 179 ARG B O 1
ATOM 2848 N N . ASN B 1 180 ? 9.727 -9.336 -21.312 1 80.81 180 ASN B N 1
ATOM 2849 C CA . ASN B 1 180 ? 8.328 -8.977 -21.109 1 80.81 180 ASN B CA 1
ATOM 2850 C C . ASN B 1 180 ? 8.125 -8.25 -19.781 1 80.81 180 ASN B C 1
ATOM 2852 O O . ASN B 1 180 ? 7.602 -8.82 -18.828 1 80.81 180 ASN B O 1
ATOM 2856 N N . ILE B 1 181 ? 8.578 -6.926 -19.75 1 79.06 181 ILE B N 1
ATOM 2857 C CA . ILE B 1 181 ? 8.586 -6.172 -18.5 1 79.06 181 ILE B CA 1
ATOM 2858 C C . ILE B 1 181 ? 7.512 -5.09 -18.547 1 79.06 181 ILE B C 1
ATOM 2860 O O . ILE B 1 181 ? 7.547 -4.211 -19.406 1 79.06 181 ILE B O 1
ATOM 2864 N N . GLN B 1 182 ? 6.359 -5.363 -17.859 1 72.69 182 GLN B N 1
ATOM 2865 C CA . GLN B 1 182 ? 5.301 -4.367 -17.719 1 72.69 182 GLN B CA 1
ATOM 2866 C C . GLN B 1 182 ? 4.988 -4.105 -16.25 1 72.69 182 GLN B C 1
ATOM 2868 O O . GLN B 1 182 ? 4.887 -5.043 -15.453 1 72.69 182 GLN B O 1
ATOM 2873 N N . LEU B 1 183 ? 4.988 -2.824 -16 1 74.25 183 LEU B N 1
ATOM 2874 C CA . LEU B 1 183 ? 4.598 -2.484 -14.633 1 74.25 183 LEU B CA 1
ATOM 2875 C C . LEU B 1 183 ? 3.215 -3.039 -14.312 1 74.25 183 LEU B C 1
ATOM 2877 O O . LEU B 1 183 ? 2.266 -2.828 -15.07 1 74.25 183 LEU B O 1
ATOM 2881 N N . PRO B 1 184 ? 3.205 -3.814 -13.32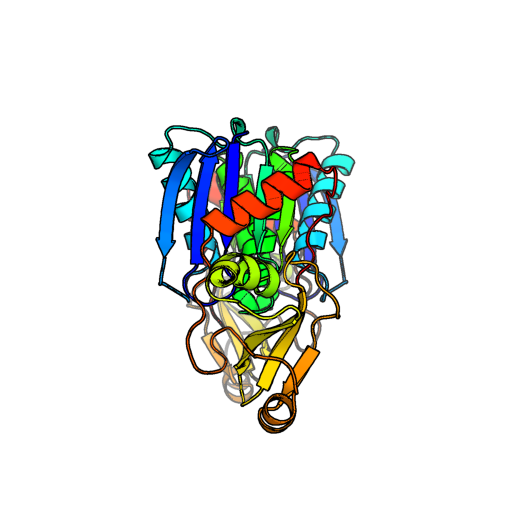 1 77.88 184 PRO B N 1
ATOM 2882 C CA . PRO B 1 184 ? 1.915 -4.434 -13.008 1 77.88 184 PRO B CA 1
ATOM 2883 C C . PRO B 1 184 ? 0.853 -3.416 -12.602 1 77.88 184 PRO B C 1
ATOM 2885 O O . PRO B 1 184 ? 1.175 -2.389 -12 1 77.88 184 PRO B O 1
ATOM 2888 N N . VAL B 1 185 ? -0.346 -3.652 -13.055 1 72.25 185 VAL B N 1
ATOM 2889 C CA . VAL B 1 185 ? -1.526 -2.893 -12.656 1 72.25 185 VAL B CA 1
ATOM 2890 C C . VAL B 1 185 ? -2.525 -3.814 -11.961 1 72.25 185 VAL B C 1
ATOM 2892 O O . VAL B 1 185 ? -2.703 -4.965 -12.367 1 72.25 185 VAL B O 1
ATOM 2895 N N . ALA B 1 186 ? -3.049 -3.275 -10.805 1 70.62 186 ALA B N 1
ATOM 2896 C CA . ALA B 1 186 ? -4.004 -4.082 -10.039 1 70.62 186 ALA B CA 1
ATOM 2897 C C . ALA B 1 186 ? -5.148 -4.555 -10.93 1 70.62 186 ALA B C 1
ATOM 2899 O O . ALA B 1 186 ? -5.668 -3.791 -11.75 1 70.62 186 ALA B O 1
ATOM 2900 N N . LEU B 1 187 ? -5.414 -5.832 -10.922 1 71.75 187 LEU B N 1
ATOM 2901 C CA . LEU B 1 187 ? -6.582 -6.359 -11.625 1 71.75 187 LEU B CA 1
ATOM 2902 C C . LEU B 1 187 ? -7.859 -6.082 -10.836 1 71.75 187 LEU B C 1
ATOM 2904 O O . LEU B 1 187 ? -7.895 -6.27 -9.617 1 71.75 187 LEU B O 1
ATOM 2908 N N . TYR B 1 188 ? -8.492 -4.742 -10.922 1 61 188 TYR B N 1
ATOM 2909 C CA . TYR B 1 188 ? -9.648 -4.203 -10.211 1 61 188 TYR B CA 1
ATOM 2910 C C . TYR B 1 188 ? -10.68 -5.293 -9.938 1 61 188 TYR B C 1
ATOM 2912 O O . TYR B 1 188 ? -10.805 -6.242 -10.711 1 61 188 TYR B O 1
ATOM 2920 N N . LYS B 1 189 ? -11.047 -5.539 -8.578 1 46.94 189 LYS B N 1
ATOM 2921 C CA . LYS B 1 189 ? -12.414 -5.988 -8.336 1 46.94 189 LYS B CA 1
ATOM 2922 C C . LYS B 1 189 ? -13.414 -4.859 -8.57 1 46.94 189 LYS B C 1
ATOM 2924 O O . LYS B 1 189 ? -13.078 -3.686 -8.398 1 46.94 189 LYS B O 1
#

InterPro domains:
  IPR000905 Gcp-like domain [PF00814] (23-166)
  IPR000905 Gcp-like domain [PTHR11735] (1-113)
  IPR022496 tRNA threonylcarbamoyl adenosine modification protein TsaB [TIGR03725] (3-149)
  IPR043129 ATPase, nucleotide binding domain [SSF53067] (1-102)

Nearest PDB structures (foldseek):
  2gel-assembly1_A  TM=8.320E-01  e=4.235E-13  Salmonella enterica subsp. enterica serovar Typhimurium str. LT2
  5br9-assembly3_E  TM=8.358E-01  e=1.015E-12  Pseudomonas aeruginosa PAO1
  4y0w-assembly1_B-2  TM=8.138E-01  e=6.978E-13  Pseudomonas aeruginosa PAO579
  4y0w-assembly1_C-2  TM=8.153E-01  e=2.146E-12  Pseudomonas aeruginosa PAO579
  6z81-assembly2_D  TM=8.134E-01  e=1.672E-12  Escherichia coli

Foldseek 3Di:
DWEWFWEQFQAWIKIWIDDVLRTQFIDTGRDNPVPQVVRVVVVVVRCVSSVHDLLPHAEYFYEQDDGDPVRNCSGLVVVVVSCVVNVHFYAYDYQQLQVCVVCLVVDDFQKEKEWDAPDPQKIWIFMAGSVSDTPDDIDIDGNVVVVPDPHHYDYDNPDRGDGDRVSRRVVVVVCVVVVVTDSDDRPHD/DWEWFWEQFQQWIKIWIDDVLRTQFIDTGRDRPPPQVVRVVVVVVRCVSSVHDLLPHAEYFYEQDDGDPVRNCSGLVVVVVSCVVNVHFYAYDYQQLQVCVVCLVVDDFQKEKEWADPDPQKIWIFMAGSVSDTPDDIDIDGNVVVVPDPHHYDHYVVDRDDGDRVSRRVVVVVCVVVVVTDSDDRPHD

pLDDT: mean 89.08, std 11.14, range [45.53, 98.75]